Protein AF-X1ACS2-F1 (afdb_monomer_lite)

InterPro domains:
  IPR042099 ANL, N-terminal domain [G3DSA:3.40.50.12780] (1-147)
  IPR053158 Type 1 Capsular Polysaccharide Biosynthesis Protein CapK [PTHR36932] (1-182)

Foldseek 3Di:
DQEAEEALVVLLVVLVVCVVVVHDDAAHQEYEYEDDDNDPVSQVSSCVSRVYHYKYFYADPQQGTQFIADPQRQATFGDVVFKDWFFAAPVRHGDDAPDKHFIFIFGDPDPPDTRHRDGPQWIWGWHPDDGPVPPPGTGTRDTLGGPVQWDADPVGDTHRNCVVCVVQVPDPPHPDDDDDDDDDD

Radius of gyration: 18.08 Å; chains: 1; bounding box: 40×47×45 Å

pLDDT: mean 90.21, std 9.2, range [46.97, 97.62]

Organism: NCBI:txid412755

Secondary structure (DSSP, 8-state):
--EEEEEHHHHHHHHHHHHHTT------SEEEEESS---HHHHHHHHHHHTS-EEEEEEETTTEEEEEE-TT-SSEEE-TTTEEEEEE-TTSPBPPTTS-EEEEEEESS-SSS--SSEEEEEEEEE-SSPPTT-----EEEEEEEEGGGEEE-TT-PEEETHHHHHHHHT-TT-S----------

Structure (mmCIF, N/CA/C/O backbone):
data_AF-X1ACS2-F1
#
_entry.id   AF-X1ACS2-F1
#
loop_
_atom_site.group_PDB
_atom_site.id
_atom_site.type_symbol
_atom_site.label_atom_id
_atom_site.label_alt_id
_atom_site.label_comp_id
_atom_site.label_asym_id
_atom_site.label_entity_id
_atom_site.label_seq_id
_atom_site.pdbx_PDB_ins_code
_atom_site.Cartn_x
_atom_site.Cartn_y
_atom_site.Cartn_z
_atom_site.occupancy
_atom_site.B_iso_or_equiv
_atom_site.auth_seq_id
_atom_site.auth_comp_id
_atom_site.auth_asym_id
_atom_site.auth_atom_id
_atom_site.pdbx_PDB_model_num
ATOM 1 N N . PRO A 1 1 ? 5.190 11.585 -20.486 1.00 84.00 1 PRO A N 1
ATOM 2 C CA . PRO A 1 1 ? 4.135 12.041 -19.540 1.00 84.00 1 PRO A CA 1
ATOM 3 C C . PRO A 1 1 ? 4.773 12.345 -18.181 1.00 84.00 1 PRO A C 1
ATOM 5 O O . PRO A 1 1 ? 5.778 11.721 -17.866 1.00 84.00 1 PRO A O 1
ATOM 8 N N . GLY A 1 2 ? 4.223 13.275 -17.392 1.00 93.38 2 GLY A N 1
ATOM 9 C CA . GLY A 1 2 ? 4.768 13.584 -16.062 1.00 93.38 2 GLY A CA 1
ATOM 10 C C . GLY A 1 2 ? 4.483 12.498 -15.016 1.00 93.38 2 GLY A C 1
ATOM 11 O O . GLY A 1 2 ? 5.368 12.138 -14.257 1.00 93.38 2 GLY A O 1
ATOM 12 N N . LEU A 1 3 ? 3.278 11.928 -15.019 1.00 95.94 3 LEU A N 1
ATOM 13 C CA . LEU A 1 3 ? 2.830 10.894 -14.080 1.00 95.94 3 LEU A CA 1
ATOM 14 C C . LEU A 1 3 ? 2.238 9.718 -14.860 1.00 95.94 3 LEU A C 1
ATOM 16 O O . LEU A 1 3 ? 1.519 9.927 -15.840 1.00 95.94 3 LEU A O 1
ATOM 20 N N . ILE A 1 4 ? 2.502 8.497 -14.399 1.00 96.94 4 ILE A N 1
ATOM 21 C CA . ILE A 1 4 ? 1.768 7.294 -14.807 1.00 96.94 4 ILE A CA 1
ATOM 22 C C . ILE A 1 4 ? 1.014 6.751 -13.593 1.00 96.94 4 ILE A C 1
ATOM 24 O O . ILE A 1 4 ? 1.612 6.480 -12.554 1.00 96.94 4 ILE A O 1
ATOM 28 N N . LEU A 1 5 ? -0.296 6.565 -13.751 1.00 95.88 5 LEU A N 1
ATOM 29 C CA . LEU A 1 5 ? -1.147 5.841 -12.810 1.00 95.88 5 LEU A CA 1
ATOM 30 C C . LEU A 1 5 ? -1.502 4.497 -13.430 1.00 95.88 5 LEU A C 1
ATOM 32 O O . LEU A 1 5 ? -2.065 4.458 -14.524 1.00 95.88 5 LEU A O 1
ATOM 36 N N . ALA A 1 6 ? -1.167 3.404 -12.753 1.00 93.94 6 ALA A N 1
ATOM 37 C CA . ALA A 1 6 ? -1.363 2.072 -13.307 1.00 93.94 6 ALA A CA 1
ATOM 38 C C . ALA A 1 6 ? -1.691 1.037 -12.232 1.00 93.94 6 ALA A C 1
ATOM 40 O O . ALA A 1 6 ? -1.356 1.187 -11.058 1.00 93.94 6 ALA A O 1
ATOM 41 N N . TYR A 1 7 ? -2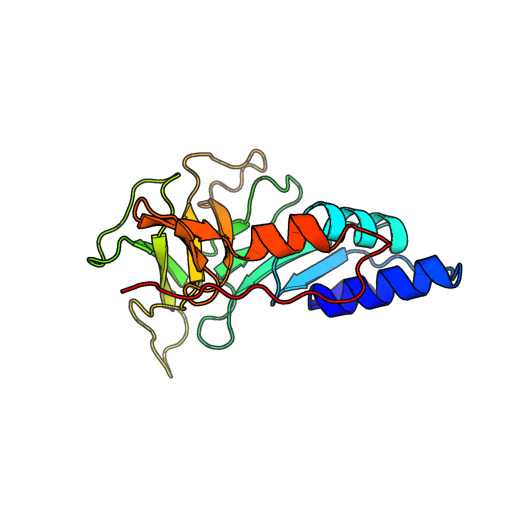.323 -0.056 -12.650 1.00 93.81 7 TYR A N 1
ATOM 42 C CA . TYR A 1 7 ? -2.359 -1.256 -11.827 1.00 93.81 7 TYR A CA 1
ATOM 43 C C . TYR A 1 7 ? -0.985 -1.913 -11.799 1.00 93.81 7 TYR A C 1
ATOM 45 O O . TYR A 1 7 ? -0.304 -1.944 -12.827 1.00 93.81 7 TYR A O 1
ATOM 53 N N . THR A 1 8 ? -0.608 -2.461 -10.642 1.00 91.62 8 THR A N 1
ATOM 54 C CA . THR A 1 8 ? 0.707 -3.083 -10.418 1.00 91.62 8 THR A CA 1
ATOM 55 C C . THR A 1 8 ? 1.053 -4.096 -11.509 1.00 91.62 8 THR A C 1
ATOM 57 O O . THR A 1 8 ? 2.087 -3.967 -12.156 1.00 91.62 8 THR A O 1
ATOM 60 N N . ASN A 1 9 ? 0.142 -5.027 -11.804 1.00 87.19 9 ASN A N 1
ATOM 61 C CA . ASN A 1 9 ? 0.376 -6.051 -12.825 1.00 87.19 9 ASN A CA 1
ATOM 62 C C . ASN A 1 9 ? 0.513 -5.448 -14.232 1.00 87.19 9 ASN A C 1
ATOM 64 O O . ASN A 1 9 ? 1.328 -5.898 -15.023 1.00 87.19 9 ASN A O 1
ATOM 68 N N . SER A 1 10 ? -0.268 -4.416 -14.566 1.00 92.75 10 SER A N 1
ATOM 69 C CA . SER A 1 10 ? -0.232 -3.818 -15.906 1.00 92.75 10 SER A CA 1
ATOM 70 C C . SER A 1 10 ? 1.088 -3.104 -16.185 1.00 92.75 10 SER A C 1
ATOM 72 O O . SER A 1 10 ? 1.643 -3.250 -17.273 1.00 92.75 10 SER A O 1
ATOM 74 N N . ILE A 1 11 ? 1.599 -2.338 -15.216 1.00 95.69 11 ILE A N 1
ATOM 75 C CA . ILE A 1 11 ? 2.889 -1.658 -15.375 1.00 95.69 11 ILE A CA 1
ATOM 76 C C . ILE A 1 11 ? 4.054 -2.648 -15.321 1.00 95.69 11 ILE A C 1
ATOM 78 O O . ILE A 1 11 ? 5.043 -2.460 -16.021 1.00 95.69 11 ILE A O 1
ATOM 82 N N . GLU A 1 12 ? 3.920 -3.729 -14.553 1.00 93.56 12 GLU A N 1
ATOM 83 C CA . GLU A 1 12 ? 4.896 -4.811 -14.526 1.00 93.56 12 GLU A CA 1
ATOM 84 C C . GLU A 1 12 ? 4.992 -5.533 -15.876 1.00 93.56 12 GLU A C 1
ATOM 86 O O . GLU A 1 12 ? 6.096 -5.730 -16.383 1.00 93.56 12 GLU A O 1
ATOM 91 N N . GLU A 1 13 ? 3.862 -5.902 -16.483 1.00 91.44 13 GLU A N 1
ATOM 92 C CA . GLU A 1 13 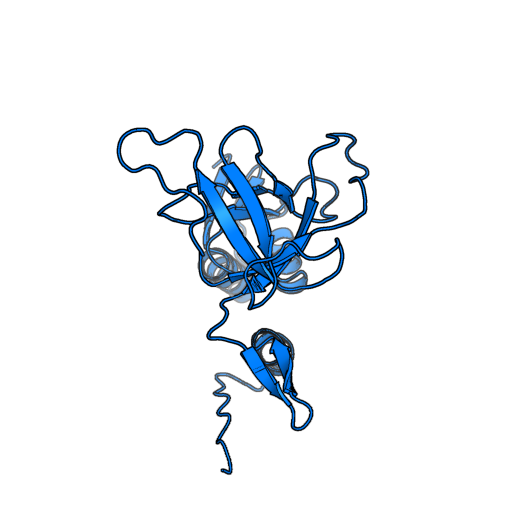? 3.842 -6.531 -17.809 1.00 91.44 13 GLU A CA 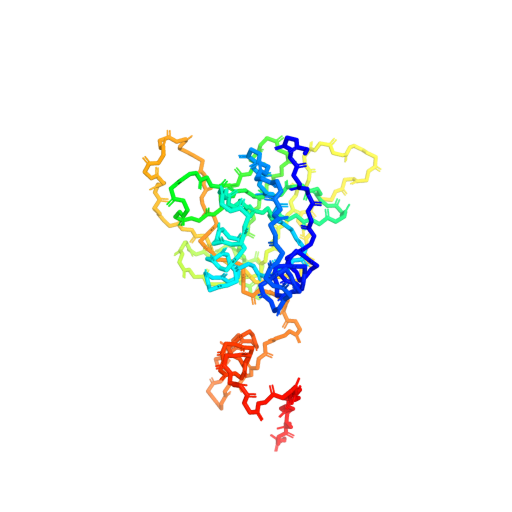1
ATOM 93 C C . GLU A 1 13 ? 4.434 -5.603 -18.875 1.00 91.44 13 GLU A C 1
ATOM 95 O O . GLU A 1 13 ? 5.233 -6.034 -19.709 1.00 91.44 13 GLU A O 1
ATOM 100 N N . LEU A 1 14 ? 4.126 -4.304 -18.806 1.00 94.62 14 LEU A N 1
ATOM 101 C CA . LEU A 1 14 ? 4.745 -3.315 -19.684 1.00 94.62 14 LEU A CA 1
ATOM 102 C C . LEU A 1 14 ? 6.263 -3.233 -19.465 1.00 94.62 14 LEU A C 1
ATOM 104 O O . LEU A 1 14 ? 7.017 -3.205 -20.437 1.00 94.62 14 LEU A O 1
ATOM 108 N N . ALA A 1 15 ? 6.719 -3.242 -18.211 1.00 95.25 15 ALA A N 1
ATOM 109 C CA . ALA A 1 15 ? 8.140 -3.221 -17.882 1.00 95.25 15 ALA A CA 1
ATOM 110 C C . ALA A 1 15 ? 8.866 -4.459 -18.440 1.00 95.25 15 ALA A C 1
ATOM 112 O O . ALA A 1 15 ? 9.917 -4.335 -19.069 1.00 95.25 15 ALA A O 1
ATOM 113 N N . ARG A 1 16 ? 8.268 -5.651 -18.291 1.00 90.69 16 ARG A N 1
ATOM 114 C CA . ARG A 1 16 ? 8.780 -6.910 -18.865 1.00 90.69 16 ARG A CA 1
ATOM 115 C C . ARG A 1 16 ? 8.884 -6.838 -20.383 1.00 90.69 16 ARG A C 1
ATOM 117 O O . ARG A 1 16 ? 9.898 -7.253 -20.937 1.00 90.69 16 ARG A O 1
ATOM 124 N N . PHE A 1 17 ? 7.860 -6.306 -21.044 1.00 92.69 17 PHE A N 1
ATOM 125 C CA . PHE A 1 17 ? 7.849 -6.147 -22.494 1.00 92.69 17 PHE A CA 1
ATOM 126 C C . PHE A 1 17 ? 8.972 -5.212 -22.968 1.00 92.69 17 PHE A C 1
ATOM 128 O O . PHE A 1 17 ? 9.745 -5.576 -23.851 1.00 92.69 17 PHE A O 1
ATOM 135 N N . ILE A 1 18 ? 9.112 -4.037 -22.349 1.00 96.12 18 ILE A N 1
ATOM 136 C CA . ILE A 1 18 ? 10.172 -3.069 -22.677 1.00 96.12 18 ILE A CA 1
ATOM 137 C C . ILE A 1 18 ? 11.555 -3.710 -22.532 1.00 96.12 18 ILE A C 1
ATOM 139 O O . ILE A 1 18 ? 12.376 -3.602 -23.444 1.00 96.12 18 ILE A O 1
ATOM 143 N N . GLN A 1 19 ? 11.785 -4.423 -21.426 1.00 92.75 19 GLN A N 1
ATOM 144 C CA . GLN A 1 19 ? 13.049 -5.099 -21.149 1.00 92.75 19 GLN A CA 1
ATOM 145 C C . GLN A 1 19 ? 13.344 -6.206 -22.172 1.00 92.75 19 GLN A C 1
ATOM 147 O O . GLN A 1 19 ? 14.431 -6.238 -22.743 1.00 92.75 19 GLN A O 1
ATOM 152 N N . ALA A 1 20 ? 12.374 -7.079 -22.464 1.00 93.00 20 ALA A N 1
ATOM 153 C CA . ALA A 1 20 ? 12.541 -8.186 -23.411 1.00 93.00 20 ALA A CA 1
ATOM 154 C C . ALA A 1 20 ? 12.837 -7.708 -24.843 1.00 93.00 20 ALA A C 1
ATOM 156 O O . ALA A 1 20 ? 13.585 -8.350 -25.582 1.00 93.00 20 ALA A O 1
ATOM 157 N N . HIS A 1 21 ? 12.270 -6.566 -25.233 1.00 96.31 21 HIS A N 1
ATOM 158 C CA . HIS A 1 21 ? 12.437 -5.983 -26.562 1.00 96.31 21 HIS A CA 1
ATOM 159 C C . HIS A 1 21 ? 13.531 -4.909 -26.636 1.00 96.31 21 HIS A C 1
ATOM 161 O O . HIS A 1 21 ? 13.723 -4.332 -27.705 1.00 96.31 21 HIS A O 1
ATOM 167 N N . HIS A 1 22 ? 14.270 -4.668 -25.545 1.00 95.06 22 HIS A N 1
ATOM 168 C CA . HIS A 1 22 ? 15.350 -3.676 -25.468 1.00 95.06 22 HIS A CA 1
ATOM 169 C C . HIS A 1 22 ? 14.904 -2.278 -25.932 1.00 95.06 22 HIS A C 1
ATOM 171 O O . HIS A 1 22 ? 15.624 -1.573 -26.643 1.00 95.06 22 HIS A O 1
ATOM 177 N N . LEU A 1 23 ? 13.678 -1.889 -25.574 1.00 96.50 23 LEU A N 1
ATOM 178 C CA . LEU A 1 23 ? 13.099 -0.620 -26.002 1.00 96.50 23 LEU A CA 1
ATOM 179 C C . LEU A 1 23 ? 13.592 0.514 -25.105 1.00 96.50 23 LEU A C 1
ATOM 181 O O . LEU A 1 23 ? 13.578 0.407 -23.882 1.00 96.50 23 LEU A O 1
ATOM 185 N N . SER A 1 24 ? 13.968 1.636 -25.714 1.00 93.38 24 SER A N 1
ATOM 186 C CA . SER A 1 24 ? 14.176 2.878 -24.972 1.00 93.38 24 SER A CA 1
ATOM 187 C C . SER A 1 24 ? 12.832 3.571 -24.767 1.00 93.38 24 SER A C 1
ATOM 189 O O . SER A 1 24 ? 12.078 3.771 -25.723 1.00 93.38 24 SER A O 1
ATOM 191 N N . VAL A 1 25 ? 12.526 3.934 -23.522 1.00 93.69 25 VAL A N 1
ATOM 192 C CA . VAL A 1 25 ? 11.292 4.635 -23.159 1.00 93.69 25 VAL A CA 1
ATOM 193 C C . VAL A 1 25 ? 11.592 5.932 -22.425 1.00 93.69 25 VAL A C 1
ATOM 195 O O . VAL A 1 25 ? 12.612 6.077 -21.758 1.00 93.69 25 VAL A O 1
ATOM 198 N N . TYR A 1 26 ? 10.683 6.895 -22.553 1.00 93.56 26 TYR A N 1
ATOM 199 C CA . TYR A 1 26 ? 10.755 8.140 -21.799 1.00 93.56 26 TYR A CA 1
ATOM 200 C C . TYR A 1 26 ? 10.517 7.884 -20.305 1.00 93.56 26 TYR A C 1
ATOM 202 O O . TYR A 1 26 ? 9.501 7.286 -19.944 1.00 93.56 26 TYR A O 1
ATOM 210 N N . SER A 1 27 ? 11.392 8.415 -19.452 1.00 96.69 27 SER A N 1
ATOM 211 C CA . SER A 1 27 ? 11.253 8.357 -17.995 1.00 96.69 27 SER A CA 1
ATOM 212 C C . SER A 1 27 ? 10.213 9.364 -17.492 1.00 96.69 27 SER A C 1
ATOM 214 O O . SER A 1 27 ? 10.434 10.574 -17.598 1.00 96.69 27 SER A O 1
ATOM 216 N N . PRO A 1 28 ? 9.065 8.915 -16.951 1.00 96.25 28 PRO A N 1
ATOM 217 C CA . PRO A 1 28 ? 8.118 9.818 -16.308 1.00 96.25 28 PRO A CA 1
ATOM 218 C C . PRO A 1 28 ? 8.707 10.374 -15.002 1.00 96.25 28 PRO A C 1
ATOM 220 O O . PRO A 1 28 ? 9.614 9.785 -14.416 1.00 96.25 28 PRO A O 1
ATOM 223 N N . LEU A 1 29 ? 8.164 11.491 -14.504 1.00 96.38 29 LEU A N 1
ATOM 224 C CA . LEU A 1 29 ? 8.615 12.064 -13.227 1.00 96.38 29 LEU A CA 1
ATOM 225 C C . LEU A 1 29 ? 8.298 11.137 -12.054 1.00 96.38 29 LEU A C 1
ATOM 227 O O . LEU A 1 29 ? 9.036 11.118 -11.077 1.00 96.38 29 LEU A O 1
ATOM 231 N N . VAL A 1 30 ? 7.188 10.403 -12.143 1.00 96.50 30 VAL A N 1
ATOM 232 C CA . VAL A 1 30 ? 6.754 9.474 -11.104 1.00 96.50 30 VAL A CA 1
ATOM 233 C C . VAL A 1 30 ? 5.792 8.426 -11.665 1.00 96.50 30 VAL A C 1
ATOM 235 O O . VAL A 1 30 ? 4.991 8.703 -12.567 1.00 96.50 30 VAL A O 1
ATOM 238 N N . ILE A 1 31 ? 5.841 7.221 -11.103 1.00 97.44 31 ILE A N 1
ATOM 239 C CA . ILE A 1 31 ? 4.836 6.175 -11.305 1.00 97.44 31 ILE A CA 1
ATOM 240 C C . ILE A 1 31 ? 4.128 5.932 -9.975 1.00 97.44 31 ILE A C 1
ATOM 242 O O . ILE A 1 31 ? 4.766 5.816 -8.932 1.00 97.44 31 ILE A O 1
ATOM 246 N N . MET A 1 32 ? 2.804 5.820 -10.004 1.00 96.88 32 MET A N 1
ATOM 247 C CA . MET A 1 32 ? 2.019 5.419 -8.842 1.00 96.88 32 MET A CA 1
ATOM 248 C C . MET A 1 32 ? 1.155 4.208 -9.188 1.00 96.88 32 MET A C 1
ATOM 250 O O . MET A 1 32 ? 0.421 4.193 -10.180 1.00 96.88 32 MET A O 1
ATOM 254 N N . THR A 1 33 ? 1.284 3.179 -8.357 1.00 96.19 33 THR A N 1
ATOM 255 C CA . THR A 1 33 ? 0.640 1.876 -8.532 1.00 96.19 33 THR A CA 1
ATOM 256 C C . THR A 1 33 ? -0.499 1.677 -7.542 1.00 96.19 33 THR A C 1
ATOM 258 O O . THR A 1 33 ? -0.495 2.252 -6.454 1.00 96.19 33 THR A O 1
ATOM 261 N N . ALA A 1 34 ? -1.492 0.879 -7.931 1.00 92.56 34 ALA A N 1
ATOM 262 C CA . ALA A 1 34 ? -2.616 0.494 -7.082 1.00 92.56 34 ALA A CA 1
ATOM 263 C C . ALA A 1 34 ? -3.194 -0.870 -7.505 1.00 92.56 34 ALA A C 1
ATOM 265 O O . ALA A 1 34 ? -2.771 -1.466 -8.497 1.00 92.56 34 ALA A O 1
ATOM 266 N N . ALA A 1 35 ? -4.221 -1.325 -6.780 1.00 85.31 35 ALA A N 1
ATOM 267 C CA . ALA A 1 35 ? -5.055 -2.493 -7.106 1.00 85.31 35 ALA A CA 1
ATOM 268 C C . ALA A 1 35 ? -4.328 -3.852 -7.188 1.00 85.31 35 ALA A C 1
ATOM 270 O O . ALA A 1 35 ? -4.896 -4.830 -7.668 1.00 85.31 35 ALA A O 1
ATOM 271 N N . GLY A 1 36 ? -3.099 -3.933 -6.685 1.00 82.75 36 GLY A N 1
ATOM 272 C CA . GLY A 1 36 ? -2.337 -5.166 -6.545 1.00 82.75 36 GLY A CA 1
ATOM 273 C C . GLY A 1 36 ? -1.267 -5.003 -5.474 1.00 82.75 36 GLY A C 1
ATOM 274 O O . GLY A 1 36 ? -0.912 -3.882 -5.109 1.00 82.75 36 GLY A O 1
ATOM 275 N N . VAL A 1 37 ? -0.752 -6.119 -4.961 1.00 83.75 37 VAL A N 1
ATOM 276 C CA . VAL A 1 37 ? 0.373 -6.079 -4.022 1.00 83.75 37 VAL A CA 1
ATOM 277 C C . VAL A 1 37 ? 1.628 -5.688 -4.800 1.00 83.75 37 VAL A C 1
ATOM 279 O O . VAL A 1 37 ? 2.057 -6.418 -5.690 1.00 83.75 37 VAL A O 1
ATOM 282 N N . LEU A 1 38 ? 2.208 -4.528 -4.484 1.00 89.31 38 LEU A N 1
ATOM 283 C CA . LEU A 1 38 ? 3.497 -4.114 -5.031 1.00 89.31 38 LEU A CA 1
ATOM 284 C C . LEU A 1 38 ? 4.619 -4.773 -4.227 1.00 89.31 38 LEU A C 1
ATOM 286 O O . LEU A 1 38 ? 5.019 -4.277 -3.174 1.00 89.31 38 LEU A O 1
ATOM 290 N N . TYR A 1 39 ? 5.109 -5.908 -4.717 1.00 86.94 39 TYR A N 1
ATOM 291 C CA . TYR A 1 39 ? 6.263 -6.573 -4.120 1.00 86.94 39 TYR A CA 1
ATOM 292 C C . TYR A 1 39 ? 7.564 -5.800 -4.411 1.00 86.94 39 TYR A C 1
ATOM 294 O O . TYR A 1 39 ? 7.670 -5.188 -5.480 1.00 86.94 39 TYR A O 1
ATOM 302 N N . PRO A 1 40 ? 8.569 -5.839 -3.512 1.00 90.00 40 PRO A N 1
ATOM 303 C CA . PRO A 1 40 ? 9.831 -5.116 -3.695 1.00 90.00 40 PRO A CA 1
ATOM 304 C C . PRO A 1 40 ? 10.543 -5.428 -5.014 1.00 90.00 40 PRO A C 1
ATOM 306 O O . PRO A 1 40 ? 11.086 -4.531 -5.650 1.00 90.00 40 PRO A O 1
ATOM 309 N N . GLU A 1 41 ? 10.505 -6.679 -5.470 1.00 89.88 41 GLU A N 1
ATOM 310 C CA . GLU A 1 41 ? 11.152 -7.097 -6.715 1.00 89.88 41 GLU A CA 1
ATOM 311 C C . GLU A 1 41 ? 10.409 -6.565 -7.950 1.00 89.88 41 GLU A C 1
ATOM 313 O O . GLU A 1 41 ? 11.029 -6.199 -8.949 1.00 89.88 41 GLU A O 1
ATOM 318 N N . VAL A 1 42 ? 9.075 -6.492 -7.872 1.00 90.81 42 VAL A N 1
ATOM 319 C CA . VAL A 1 42 ? 8.234 -5.899 -8.922 1.00 90.81 42 VAL A CA 1
ATOM 320 C C . VAL A 1 42 ? 8.497 -4.400 -9.003 1.00 90.81 42 VAL A C 1
ATOM 322 O O . VAL A 1 42 ? 8.726 -3.878 -10.093 1.00 90.81 42 VAL A O 1
ATOM 325 N N . LYS A 1 43 ? 8.536 -3.722 -7.849 1.00 95.06 43 LYS A N 1
ATOM 326 C CA . LYS A 1 43 ? 8.894 -2.307 -7.747 1.00 95.06 43 LYS A CA 1
ATOM 327 C C . LYS A 1 43 ? 10.259 -2.042 -8.377 1.00 95.06 43 LYS A C 1
ATOM 329 O O . LYS A 1 43 ? 10.331 -1.248 -9.308 1.00 95.06 43 LYS A O 1
ATOM 334 N N . ALA A 1 44 ? 11.296 -2.754 -7.934 1.00 95.12 44 ALA A N 1
ATOM 335 C CA . ALA A 1 44 ? 12.659 -2.583 -8.428 1.00 95.12 44 ALA A CA 1
ATOM 336 C C . ALA A 1 44 ? 12.747 -2.747 -9.952 1.00 95.12 44 ALA A C 1
ATOM 338 O O . ALA A 1 44 ? 13.390 -1.939 -10.614 1.00 95.12 44 ALA A O 1
ATOM 339 N N . LYS A 1 45 ? 12.038 -3.729 -10.529 1.00 94.44 45 LYS A N 1
ATOM 340 C CA . LYS A 1 45 ? 12.002 -3.903 -11.986 1.00 94.44 45 LYS A CA 1
ATOM 341 C C . LYS A 1 45 ? 11.345 -2.728 -12.712 1.00 94.44 45 LYS A C 1
ATOM 343 O O . LYS A 1 45 ? 11.831 -2.301 -13.755 1.00 94.44 45 LYS A O 1
ATOM 348 N N . ILE A 1 46 ? 10.236 -2.205 -12.191 1.00 96.75 46 ILE A N 1
ATOM 349 C CA . ILE A 1 46 ? 9.577 -1.038 -12.792 1.00 96.75 46 ILE A CA 1
ATOM 350 C C . ILE A 1 46 ? 10.504 0.186 -12.701 1.00 96.75 46 ILE A C 1
ATOM 352 O O . ILE A 1 46 ? 10.658 0.907 -13.685 1.00 96.75 46 ILE A O 1
ATOM 356 N N . GLU A 1 47 ? 11.152 0.402 -11.555 1.00 96.62 47 GLU A N 1
ATOM 357 C CA . GLU A 1 47 ? 12.098 1.508 -11.354 1.00 96.62 47 GLU A CA 1
ATOM 358 C C . GLU A 1 47 ? 13.323 1.393 -12.275 1.00 96.62 47 GLU A C 1
ATOM 360 O O . GLU A 1 47 ? 13.746 2.394 -12.850 1.00 96.62 47 GLU A O 1
ATOM 365 N N . GLU A 1 48 ? 13.845 0.181 -12.482 1.00 95.94 48 GLU A N 1
ATOM 366 C CA . GLU A 1 48 ? 14.944 -0.101 -13.412 1.00 95.94 48 GLU A CA 1
ATOM 367 C C . GLU A 1 48 ? 14.566 0.237 -14.857 1.00 95.94 48 GLU A C 1
ATOM 369 O O . GLU A 1 48 ? 15.330 0.904 -15.549 1.00 95.94 48 GLU A O 1
ATOM 374 N N . VAL A 1 49 ? 13.383 -0.188 -15.308 1.00 96.62 49 VAL A N 1
ATOM 375 C CA . VAL A 1 49 ? 12.947 -0.036 -16.705 1.00 96.62 49 VAL A CA 1
ATOM 376 C C . VAL A 1 49 ? 12.556 1.402 -17.043 1.00 96.62 49 VAL A C 1
ATOM 378 O O . VAL A 1 49 ? 12.838 1.882 -18.139 1.00 96.62 49 VAL A O 1
ATOM 381 N N . PHE A 1 50 ? 11.882 2.096 -16.126 1.00 96.81 50 PHE A N 1
ATOM 382 C CA . PHE A 1 50 ? 11.397 3.457 -16.368 1.00 96.81 50 PHE A CA 1
ATOM 383 C C . PHE A 1 50 ? 12.342 4.544 -15.844 1.00 96.81 50 PHE A C 1
ATOM 385 O O . PHE A 1 50 ? 12.123 5.721 -16.139 1.00 96.81 50 PHE A O 1
ATOM 392 N N . HIS A 1 51 ? 13.380 4.176 -15.090 1.00 96.00 51 HIS A N 1
ATOM 393 C CA . HIS A 1 51 ? 14.327 5.089 -14.441 1.00 96.00 51 HIS A CA 1
ATOM 394 C C . HIS A 1 51 ? 13.628 6.181 -13.618 1.00 96.00 51 HIS A C 1
ATOM 396 O O . HIS A 1 51 ? 13.930 7.368 -13.733 1.00 96.00 51 HIS A O 1
ATOM 402 N N . THR A 1 52 ? 12.645 5.783 -12.813 1.00 96.00 52 THR A N 1
ATOM 403 C CA . THR A 1 52 ? 11.869 6.698 -11.971 1.00 96.00 52 THR A CA 1
ATOM 404 C C . THR A 1 52 ? 11.449 6.022 -10.677 1.00 96.00 52 THR A C 1
ATOM 406 O O . THR A 1 52 ? 11.461 4.798 -10.594 1.00 96.00 52 THR A O 1
ATOM 409 N N . THR A 1 53 ? 11.035 6.807 -9.686 1.00 95.25 53 THR A N 1
ATOM 410 C CA . THR A 1 53 ? 10.504 6.287 -8.423 1.00 95.25 53 THR A CA 1
ATOM 411 C C . THR A 1 53 ? 9.078 5.775 -8.593 1.00 95.25 53 THR A C 1
ATOM 413 O O . THR A 1 53 ? 8.228 6.424 -9.218 1.00 95.25 53 THR A O 1
ATOM 416 N N . VAL A 1 54 ? 8.800 4.629 -7.975 1.00 97.12 54 VAL A N 1
ATOM 417 C CA . VAL A 1 54 ? 7.470 4.021 -7.943 1.00 97.12 54 VAL A CA 1
ATOM 418 C C . VAL A 1 54 ? 6.875 4.140 -6.541 1.00 97.12 54 VAL A C 1
ATOM 420 O O . VAL A 1 54 ? 7.427 3.641 -5.561 1.00 97.12 54 VAL A O 1
ATOM 423 N N . PHE A 1 55 ? 5.702 4.761 -6.450 1.00 96.69 55 PHE A N 1
ATOM 424 C CA . PHE A 1 55 ? 4.910 4.825 -5.224 1.00 96.69 55 PHE A CA 1
ATOM 425 C C . PHE A 1 55 ? 3.770 3.808 -5.248 1.00 96.69 55 PHE A C 1
ATOM 427 O O . PHE A 1 55 ? 3.262 3.421 -6.307 1.00 96.69 55 PHE A O 1
ATOM 434 N N . ASN A 1 56 ? 3.349 3.392 -4.060 1.00 95.31 56 ASN A N 1
ATOM 435 C CA . ASN A 1 56 ? 2.250 2.462 -3.858 1.00 95.31 56 ASN A CA 1
ATOM 436 C C . ASN A 1 56 ? 1.081 3.165 -3.166 1.00 95.31 56 ASN A C 1
ATOM 438 O O . ASN A 1 56 ? 1.276 3.948 -2.236 1.00 95.31 56 ASN A O 1
ATOM 442 N N . ARG A 1 57 ? -0.135 2.854 -3.603 1.00 94.62 57 ARG A N 1
ATOM 443 C CA . ARG A 1 57 ? -1.387 3.425 -3.114 1.00 94.62 57 ARG A CA 1
ATOM 444 C C . ARG A 1 57 ? -2.350 2.292 -2.778 1.00 94.62 57 ARG A C 1
ATOM 446 O O . ARG A 1 57 ? -2.693 1.473 -3.632 1.00 94.62 57 ARG A O 1
ATOM 453 N N . TYR A 1 58 ? -2.824 2.275 -1.540 1.00 95.19 58 TYR A N 1
ATOM 454 C CA . TYR A 1 58 ? -3.840 1.345 -1.069 1.00 95.19 58 TYR A CA 1
ATOM 455 C C . TYR A 1 58 ? -5.185 2.058 -0.946 1.00 95.19 58 TYR A C 1
ATOM 457 O O . TYR A 1 58 ? -5.318 3.074 -0.264 1.00 95.19 58 TYR A O 1
ATOM 465 N N . GLY A 1 59 ? -6.188 1.508 -1.621 1.00 94.06 59 GLY A N 1
ATOM 466 C CA . GLY A 1 59 ? -7.512 2.095 -1.744 1.00 94.06 59 GLY A CA 1
ATOM 467 C C . GLY A 1 59 ? -8.505 1.093 -2.322 1.00 94.06 59 GLY A C 1
ATOM 468 O O . GLY A 1 59 ? -8.113 0.040 -2.830 1.00 94.06 59 GLY A O 1
ATOM 469 N N . SER A 1 60 ? -9.786 1.445 -2.305 1.00 93.38 60 SER A N 1
ATOM 470 C CA . SER A 1 60 ? -10.823 0.696 -3.017 1.00 93.38 60 SER A CA 1
ATOM 471 C C . SER A 1 60 ? -11.818 1.618 -3.710 1.00 93.38 60 SER A C 1
ATOM 473 O O . SER A 1 60 ? -11.746 2.845 -3.608 1.00 93.38 60 SER A O 1
ATOM 475 N N . ARG A 1 61 ? -12.745 1.025 -4.465 1.00 91.00 61 ARG A N 1
ATOM 476 C CA . ARG A 1 61 ? -13.801 1.779 -5.153 1.00 91.00 61 ARG A CA 1
ATOM 477 C C . ARG A 1 61 ? -14.800 2.374 -4.165 1.00 91.00 61 ARG A C 1
ATOM 479 O O . ARG A 1 61 ? -15.345 3.436 -4.433 1.00 91.00 61 ARG A O 1
ATOM 486 N N . GLU A 1 62 ? -15.021 1.695 -3.047 1.00 92.19 62 GLU A N 1
ATOM 487 C CA . GLU A 1 62 ? -16.002 2.048 -2.026 1.00 92.19 62 GLU A CA 1
ATOM 488 C C . GLU A 1 62 ? -15.495 3.160 -1.103 1.00 92.19 62 GLU A C 1
ATOM 490 O O . GLU A 1 62 ? -16.273 4.035 -0.729 1.00 92.19 62 GLU A O 1
ATOM 495 N N . VAL A 1 63 ? -14.201 3.140 -0.747 1.00 93.06 63 VAL A N 1
ATOM 496 C CA . VAL A 1 63 ? -13.633 4.031 0.285 1.00 93.06 63 VAL A CA 1
ATOM 497 C C . VAL A 1 63 ? -12.503 4.944 -0.191 1.00 93.06 63 VAL A C 1
ATOM 499 O O . VAL A 1 63 ? -11.884 5.628 0.620 1.00 93.06 63 VAL A O 1
ATOM 502 N N . SER A 1 64 ? -12.275 5.025 -1.505 1.00 91.31 64 SER A N 1
ATOM 503 C CA . SER A 1 64 ? -11.203 5.833 -2.098 1.00 91.31 64 SER A CA 1
ATOM 504 C C . SER A 1 64 ? -9.826 5.441 -1.536 1.00 91.31 64 SER A C 1
ATOM 506 O O . SER A 1 64 ? -9.585 4.274 -1.220 1.00 91.31 64 SER A O 1
ATOM 508 N N . ASP A 1 65 ? -8.900 6.393 -1.479 1.00 93.69 65 ASP A N 1
ATOM 509 C CA . ASP A 1 65 ? -7.584 6.209 -0.889 1.00 93.69 65 ASP A CA 1
ATOM 510 C C . ASP A 1 65 ? -7.586 6.089 0.613 1.00 93.69 65 ASP A C 1
ATOM 512 O O . ASP A 1 65 ? -8.059 6.980 1.312 1.00 93.69 65 ASP A O 1
ATOM 516 N N . MET A 1 66 ? -6.937 5.028 1.081 1.00 95.44 66 MET A N 1
ATOM 517 C CA . MET A 1 66 ? -6.706 4.763 2.491 1.00 95.44 66 MET A CA 1
ATOM 518 C C . MET A 1 66 ? -5.274 5.069 2.899 1.00 95.44 66 MET A C 1
ATOM 520 O O . MET A 1 66 ? -5.067 5.647 3.964 1.00 95.44 66 MET A O 1
ATOM 524 N N . ALA A 1 67 ? -4.294 4.695 2.068 1.00 96.19 67 ALA A N 1
ATOM 525 C CA . ALA A 1 67 ? -2.887 4.869 2.398 1.00 96.19 67 ALA A CA 1
ATOM 526 C C . ALA A 1 67 ? -1.981 5.028 1.166 1.00 96.19 67 ALA A C 1
ATOM 528 O O . ALA A 1 67 ? -2.283 4.500 0.096 1.00 96.19 67 ALA A O 1
ATOM 529 N N . CYS A 1 68 ? -0.845 5.711 1.319 1.00 95.81 68 CYS A N 1
ATOM 530 C CA . CYS A 1 68 ? 0.134 5.927 0.248 1.00 95.81 68 CYS A CA 1
ATOM 531 C C . CYS A 1 68 ? 1.574 5.820 0.764 1.00 95.81 68 CYS A C 1
ATOM 533 O O . CYS A 1 68 ? 1.880 6.310 1.851 1.00 95.81 68 CYS A O 1
ATOM 535 N N . SER A 1 69 ? 2.471 5.211 -0.014 1.00 96.19 69 SER A N 1
ATOM 536 C CA . SER A 1 69 ? 3.898 5.195 0.310 1.00 96.19 69 SER A CA 1
ATOM 537 C C . SER A 1 69 ? 4.512 6.585 0.165 1.00 96.19 69 SER A C 1
ATOM 539 O O . SER A 1 69 ? 3.965 7.477 -0.491 1.00 96.19 69 SER A O 1
ATOM 541 N N . CYS A 1 70 ? 5.669 6.766 0.792 1.00 95.88 70 CYS A N 1
ATOM 542 C CA . CYS A 1 70 ? 6.479 7.966 0.671 1.00 95.88 70 CYS A CA 1
ATOM 543 C C . CYS A 1 70 ? 7.882 7.647 0.156 1.00 95.88 70 CYS A C 1
ATOM 545 O O . CYS A 1 70 ? 8.219 6.498 -0.111 1.00 95.88 70 CYS A O 1
ATOM 547 N N . GLU A 1 71 ? 8.717 8.676 0.041 1.00 94.00 71 GLU A N 1
ATOM 548 C CA . GLU A 1 71 ? 10.089 8.590 -0.456 1.00 94.00 71 GLU A CA 1
ATOM 549 C C . GLU A 1 71 ? 11.017 7.720 0.407 1.00 94.00 71 GLU A C 1
ATOM 551 O O . GLU A 1 71 ? 12.088 7.334 -0.047 1.00 94.00 71 GLU A O 1
ATOM 556 N N . LYS A 1 72 ? 10.617 7.418 1.649 1.00 95.50 72 LYS A N 1
ATOM 557 C CA . LYS A 1 72 ? 11.345 6.511 2.547 1.00 95.50 72 LYS A CA 1
ATOM 558 C C . LYS A 1 72 ? 10.964 5.047 2.362 1.00 95.50 72 LYS A C 1
ATOM 560 O O . LYS A 1 72 ? 11.734 4.184 2.754 1.00 95.50 72 LYS A O 1
ATOM 565 N N . ASP A 1 73 ? 9.795 4.785 1.776 1.00 92.31 73 ASP A N 1
ATOM 566 C CA . ASP A 1 73 ? 9.284 3.438 1.497 1.00 92.31 73 ASP A CA 1
ATOM 567 C C . ASP A 1 73 ? 9.232 2.495 2.718 1.00 92.31 73 ASP A C 1
ATOM 569 O O . ASP A 1 73 ? 9.333 1.280 2.596 1.00 92.31 73 ASP A O 1
ATOM 573 N N . GLU A 1 74 ? 9.053 3.051 3.920 1.00 94.44 74 GLU A N 1
ATOM 574 C CA . GLU A 1 74 ? 8.998 2.289 5.182 1.00 94.44 74 GLU A CA 1
ATOM 575 C C . GLU A 1 74 ? 7.603 1.693 5.467 1.00 94.44 74 GLU A C 1
ATOM 577 O O . GLU A 1 74 ? 7.416 0.965 6.440 1.00 94.44 74 GLU A O 1
ATOM 582 N N . GLY A 1 75 ? 6.616 2.007 4.623 1.00 94.44 75 GLY A N 1
ATOM 583 C CA . GLY A 1 75 ? 5.220 1.582 4.720 1.00 94.44 75 GLY A CA 1
ATOM 584 C C . GLY A 1 75 ? 4.293 2.527 3.949 1.00 94.44 75 GLY A C 1
ATOM 585 O O . GLY A 1 75 ? 4.751 3.367 3.168 1.00 94.44 75 GLY A O 1
ATOM 586 N N . LEU A 1 76 ? 2.982 2.412 4.172 1.00 96.31 76 LEU A N 1
ATOM 587 C CA . LEU A 1 76 ? 1.969 3.293 3.584 1.00 96.31 76 LEU A CA 1
ATOM 588 C C . LEU A 1 76 ? 1.393 4.222 4.654 1.00 96.31 76 LEU A C 1
ATOM 590 O O . LEU A 1 76 ? 0.780 3.763 5.614 1.00 96.31 76 LEU A O 1
ATOM 594 N N . HIS A 1 77 ? 1.550 5.530 4.493 1.00 97.62 77 HIS A N 1
ATOM 595 C CA . HIS A 1 77 ? 0.925 6.503 5.381 1.00 97.62 77 HIS A CA 1
ATOM 596 C C . HIS A 1 77 ? -0.582 6.486 5.206 1.00 97.62 77 HIS A C 1
ATOM 598 O O . HIS A 1 77 ? -1.062 6.659 4.086 1.00 97.62 77 HIS A O 1
ATOM 604 N N . LEU A 1 78 ? -1.313 6.329 6.307 1.00 97.31 78 LEU A N 1
ATOM 605 C CA . LEU A 1 78 ? -2.762 6.475 6.310 1.00 97.31 78 LEU A CA 1
ATOM 606 C C . LEU A 1 78 ? -3.168 7.911 5.965 1.00 97.31 78 LEU A C 1
ATOM 608 O O . LEU A 1 78 ? -2.435 8.864 6.237 1.00 97.31 78 LEU A O 1
ATOM 612 N N . ILE A 1 79 ? -4.372 8.068 5.416 1.00 96.19 79 ILE A N 1
ATOM 613 C CA . ILE A 1 79 ? -4.961 9.366 5.067 1.00 96.19 79 ILE A CA 1
ATOM 614 C C . ILE A 1 79 ? -6.138 9.668 6.016 1.00 96.19 79 ILE A C 1
ATOM 616 O O . ILE A 1 79 ? -7.302 9.572 5.612 1.00 96.19 79 ILE A O 1
ATOM 620 N N . PRO A 1 80 ? -5.866 10.067 7.278 1.00 94.44 80 PRO A N 1
ATOM 621 C CA . PRO A 1 80 ? -6.899 10.256 8.303 1.00 94.44 80 PRO A CA 1
ATOM 622 C C . PRO A 1 80 ? -7.901 11.370 7.971 1.00 94.44 80 PRO A C 1
ATOM 624 O O . PRO A 1 80 ? -8.990 11.417 8.531 1.00 94.44 80 PRO A O 1
ATOM 627 N N . ALA A 1 81 ? -7.551 12.264 7.040 1.00 92.69 81 ALA A N 1
ATOM 628 C CA . ALA A 1 81 ? -8.446 13.309 6.549 1.00 92.69 81 ALA A CA 1
ATOM 629 C C . ALA A 1 81 ? -9.622 12.765 5.714 1.00 92.69 81 ALA A C 1
ATOM 631 O O . ALA A 1 81 ? -10.621 13.460 5.547 1.00 92.69 81 ALA A O 1
ATOM 632 N N . VAL A 1 82 ? -9.503 11.553 5.161 1.00 93.00 82 VAL A N 1
ATOM 633 C CA . VAL A 1 82 ? -10.511 10.957 4.268 1.00 93.00 82 VAL A CA 1
ATOM 634 C C . VAL A 1 82 ? -11.199 9.766 4.925 1.00 93.00 82 VAL A C 1
ATOM 636 O O . VAL A 1 82 ? -12.402 9.574 4.754 1.00 93.00 82 VAL A O 1
ATOM 639 N N . ASN A 1 83 ? -10.458 8.968 5.686 1.00 94.94 83 ASN A N 1
ATOM 640 C CA . ASN A 1 83 ? -10.955 7.735 6.279 1.00 94.94 83 ASN A CA 1
ATOM 641 C C . ASN A 1 83 ? -10.339 7.485 7.658 1.00 94.94 83 ASN A C 1
ATOM 643 O O . ASN A 1 83 ? -9.220 7.898 7.945 1.00 94.94 83 ASN A O 1
ATOM 647 N N . TYR A 1 84 ? -11.075 6.759 8.491 1.00 96.44 84 TYR A N 1
ATOM 648 C CA . TYR A 1 84 ? -10.575 6.162 9.721 1.00 96.44 84 TYR A CA 1
ATOM 649 C C . TYR A 1 84 ? -10.406 4.659 9.494 1.00 96.44 84 TYR A C 1
ATOM 651 O O . TYR A 1 84 ? -11.385 3.977 9.184 1.00 96.44 84 TYR A O 1
ATOM 659 N N . LEU A 1 85 ? -9.171 4.164 9.606 1.00 96.94 85 LEU A N 1
ATOM 660 C CA . LEU A 1 85 ? -8.812 2.766 9.371 1.00 96.94 85 LEU A CA 1
ATOM 661 C C . LEU A 1 85 ? -8.440 2.088 10.688 1.00 96.94 85 LEU A C 1
ATOM 663 O O . LEU A 1 85 ? -7.652 2.611 11.473 1.00 96.94 85 LEU A O 1
ATOM 667 N N . GLU A 1 86 ? -8.974 0.891 10.887 1.00 97.31 86 GLU A N 1
ATOM 668 C CA . GLU A 1 86 ? -8.717 0.042 12.044 1.00 97.31 86 GLU A CA 1
ATOM 669 C C . GLU A 1 86 ? -8.250 -1.339 11.578 1.00 97.31 86 GLU A C 1
ATOM 671 O O . GLU A 1 86 ? -8.655 -1.819 10.516 1.00 97.31 86 GLU A O 1
ATOM 676 N N . ILE A 1 87 ? -7.439 -1.999 12.405 1.00 97.56 87 ILE A N 1
ATOM 677 C CA . ILE A 1 87 ? -7.116 -3.420 12.256 1.00 97.56 87 ILE A CA 1
ATOM 678 C C . ILE A 1 87 ? -7.754 -4.154 13.427 1.00 97.56 87 ILE A C 1
ATOM 680 O O . ILE A 1 87 ? -7.480 -3.812 14.579 1.00 97.56 87 ILE A O 1
ATOM 684 N N . VAL A 1 88 ? -8.609 -5.136 13.143 1.00 97.38 88 VAL A N 1
ATOM 685 C CA . VAL A 1 88 ? -9.381 -5.849 14.171 1.00 97.38 88 VAL A CA 1
ATOM 686 C C . VAL A 1 88 ? -9.202 -7.365 14.110 1.00 97.38 88 VAL A C 1
ATOM 688 O O . VAL A 1 88 ? -8.903 -7.919 13.051 1.00 97.38 88 VAL A O 1
ATOM 691 N N . ASP A 1 89 ? -9.390 -8.031 15.247 1.00 94.56 89 ASP A N 1
ATOM 692 C CA . ASP A 1 89 ? -9.478 -9.490 15.344 1.00 94.56 89 ASP A CA 1
ATOM 693 C C . ASP A 1 89 ? -10.807 -10.021 14.768 1.00 94.56 89 ASP A C 1
ATOM 695 O O . ASP A 1 89 ? -11.626 -9.268 14.230 1.00 94.56 89 ASP A O 1
ATOM 699 N N . ASP A 1 90 ? -11.015 -11.335 14.845 1.00 90.50 90 ASP A N 1
ATOM 700 C CA . ASP A 1 90 ? -12.235 -11.980 14.344 1.00 90.50 90 ASP A CA 1
ATOM 701 C C . ASP A 1 90 ? -13.472 -11.632 15.196 1.00 90.50 90 ASP A C 1
ATOM 703 O O . ASP A 1 90 ? -14.604 -11.735 14.721 1.00 90.50 90 ASP A O 1
ATOM 707 N N . GLU A 1 91 ? -13.277 -11.144 16.425 1.00 93.75 91 GLU A N 1
ATOM 708 C CA . GLU A 1 91 ? -14.333 -10.618 17.293 1.00 93.75 91 GLU A CA 1
ATOM 709 C C . GLU A 1 91 ? -14.601 -9.114 17.079 1.00 93.75 91 GLU A C 1
ATOM 711 O O . GLU A 1 91 ? -15.450 -8.528 17.757 1.00 93.75 91 GLU A O 1
ATOM 716 N N . GLY A 1 92 ? -13.902 -8.469 16.139 1.00 93.38 92 GLY A N 1
ATOM 717 C CA . GLY A 1 92 ? -14.081 -7.060 15.790 1.00 93.38 92 GLY A CA 1
ATOM 718 C C . GLY A 1 92 ? -13.419 -6.064 16.749 1.00 93.38 92 GLY A C 1
ATOM 719 O O . GLY A 1 92 ? -13.716 -4.865 16.680 1.00 93.38 92 GLY A O 1
ATOM 720 N N . ARG A 1 93 ? -12.521 -6.520 17.628 1.00 96.81 93 ARG A N 1
ATOM 721 C CA . ARG A 1 93 ? -11.756 -5.686 18.567 1.00 96.81 93 ARG A CA 1
ATOM 722 C C . ARG A 1 93 ? -10.439 -5.256 17.938 1.00 96.81 93 ARG A C 1
ATOM 724 O O . ARG A 1 93 ? -9.785 -6.043 17.263 1.00 96.81 93 ARG A O 1
ATOM 731 N N . GLN A 1 94 ? -10.027 -4.013 18.180 1.00 96.69 94 GLN A N 1
ATOM 732 C CA . GLN A 1 94 ? -8.755 -3.511 17.659 1.00 96.69 94 GLN A CA 1
ATOM 733 C C . GLN A 1 94 ? -7.575 -4.323 18.196 1.00 96.69 94 GLN A C 1
ATOM 735 O O . GLN A 1 94 ? -7.451 -4.543 19.404 1.00 96.69 94 GLN A O 1
ATOM 740 N N . VAL A 1 95 ? -6.688 -4.734 17.294 1.00 96.75 95 VAL A N 1
ATOM 741 C CA . VAL A 1 95 ? -5.436 -5.398 17.660 1.00 96.75 95 VAL A CA 1
ATOM 742 C C . VAL A 1 95 ? -4.333 -4.369 17.890 1.00 96.75 95 VAL A C 1
ATOM 744 O O . VAL A 1 95 ? -4.390 -3.237 17.406 1.00 96.75 95 VAL A O 1
ATOM 747 N N . LYS A 1 96 ? -3.300 -4.763 18.638 1.00 96.06 96 LYS A N 1
ATOM 748 C CA . LYS A 1 96 ? -2.108 -3.927 18.821 1.00 96.06 96 LYS A CA 1
ATOM 749 C C . LYS A 1 96 ? -1.349 -3.772 17.492 1.00 96.06 96 LYS A C 1
ATOM 751 O O . LYS A 1 96 ? -1.375 -4.701 16.682 1.00 96.06 96 LYS A O 1
ATOM 756 N N . PRO A 1 97 ? -0.618 -2.662 17.285 1.00 95.69 97 PRO A N 1
ATOM 757 C CA . PRO A 1 97 ? 0.326 -2.551 16.175 1.00 95.69 97 PRO A CA 1
ATOM 758 C C . PRO A 1 97 ? 1.273 -3.761 16.085 1.00 95.69 97 PRO A C 1
ATOM 760 O O . PRO A 1 97 ? 1.611 -4.379 17.095 1.00 95.69 97 PRO A O 1
ATOM 763 N N . GLY A 1 98 ? 1.659 -4.129 14.865 1.00 94.38 98 GLY A N 1
ATOM 764 C CA . GLY A 1 98 ? 2.441 -5.325 14.546 1.00 94.38 98 GLY A CA 1
ATOM 765 C C . GLY A 1 98 ? 1.623 -6.621 14.456 1.00 94.38 98 GLY A C 1
ATOM 766 O O . GLY A 1 98 ? 2.088 -7.595 13.861 1.00 94.38 98 GLY A O 1
ATOM 767 N N . ILE A 1 99 ? 0.394 -6.648 14.984 1.00 94.12 99 ILE A N 1
ATOM 768 C CA . ILE A 1 99 ? -0.490 -7.817 14.906 1.00 94.12 99 ILE A CA 1
ATOM 769 C C . ILE A 1 99 ? -1.359 -7.729 13.640 1.00 94.12 99 ILE A C 1
ATOM 771 O O . ILE A 1 99 ? -1.985 -6.695 13.399 1.00 94.12 99 ILE A O 1
ATOM 775 N N . PRO A 1 100 ? -1.406 -8.783 12.803 1.00 93.38 100 PRO A N 1
ATOM 776 C CA . PRO A 1 100 ? -2.283 -8.813 11.639 1.00 93.38 100 PRO A CA 1
ATOM 777 C C . PRO A 1 100 ? -3.753 -8.955 12.037 1.00 93.38 100 PRO A C 1
ATOM 779 O O . PRO A 1 100 ? -4.079 -9.684 12.971 1.00 93.38 100 PRO A O 1
ATOM 782 N N . GLY A 1 101 ? -4.637 -8.324 11.269 1.00 94.62 101 GLY A N 1
ATOM 783 C CA . GLY A 1 101 ? -6.084 -8.454 11.434 1.00 94.62 101 GLY A CA 1
ATOM 784 C C . GLY A 1 101 ? -6.867 -7.915 10.238 1.00 94.62 101 GLY A C 1
ATOM 785 O O . GLY A 1 101 ? -6.290 -7.480 9.236 1.00 94.62 101 GLY A O 1
ATOM 786 N N . ASN A 1 102 ? -8.190 -7.955 10.346 1.00 96.19 102 ASN A N 1
ATOM 787 C CA . ASN A 1 102 ? -9.123 -7.479 9.332 1.00 96.19 102 ASN A CA 1
ATOM 788 C C . ASN A 1 102 ? -9.060 -5.953 9.215 1.00 96.19 102 ASN A C 1
ATOM 790 O O . ASN A 1 102 ? -9.150 -5.253 10.224 1.00 96.19 102 ASN A O 1
ATOM 794 N N . ILE A 1 103 ? -8.951 -5.433 7.990 1.00 96.94 103 ILE A N 1
ATOM 795 C CA . ILE A 1 103 ? -9.029 -3.991 7.738 1.00 96.94 103 ILE A CA 1
ATOM 796 C C . ILE A 1 103 ? -10.495 -3.549 7.776 1.00 96.94 103 ILE A C 1
ATOM 798 O O . ILE A 1 103 ? -11.319 -3.978 6.959 1.00 96.94 103 ILE A O 1
ATOM 802 N N . ILE A 1 104 ? -10.793 -2.655 8.714 1.00 97.50 104 ILE A N 1
ATOM 803 C CA . ILE A 1 104 ? -12.078 -1.974 8.862 1.00 97.50 104 ILE A CA 1
ATOM 804 C C . ILE A 1 104 ? -11.886 -0.503 8.509 1.00 97.50 104 ILE A C 1
ATOM 806 O O . ILE A 1 104 ? -10.923 0.118 8.956 1.00 97.50 104 ILE A O 1
ATOM 810 N N . VAL A 1 105 ? -12.803 0.067 7.729 1.00 97.12 105 VAL A N 1
ATOM 811 C CA . VAL A 1 105 ? -12.756 1.481 7.344 1.00 97.12 105 VAL A CA 1
ATOM 812 C C . VAL A 1 105 ? -14.069 2.198 7.602 1.00 97.12 105 VAL A C 1
ATOM 814 O O . VAL A 1 105 ? -15.150 1.707 7.289 1.00 97.12 105 VAL A O 1
ATOM 817 N N . THR A 1 106 ? -13.953 3.420 8.111 1.00 97.00 106 THR A N 1
ATOM 818 C CA . THR A 1 106 ? -15.019 4.420 8.114 1.00 97.00 106 THR A CA 1
ATOM 819 C C . THR A 1 106 ? -14.650 5.557 7.162 1.00 97.00 106 THR A C 1
ATOM 821 O O . THR A 1 106 ? -13.630 6.215 7.354 1.00 97.00 106 THR A O 1
ATOM 824 N N . LEU A 1 107 ? -15.463 5.793 6.131 1.00 96.12 107 LEU A N 1
ATOM 825 C CA . LEU A 1 107 ? -15.268 6.872 5.160 1.00 96.12 107 LEU A CA 1
ATOM 826 C C . LEU A 1 107 ? -15.884 8.171 5.692 1.00 96.12 107 LEU A C 1
ATOM 828 O O . LEU A 1 107 ? -17.085 8.229 5.940 1.00 96.12 107 LEU A O 1
ATOM 832 N N . LEU A 1 108 ? -15.070 9.216 5.850 1.00 95.62 108 LEU A N 1
ATOM 833 C CA . LEU A 1 108 ? -15.461 10.455 6.539 1.00 95.62 108 LEU A CA 1
ATOM 834 C C . LEU A 1 108 ? -15.964 11.553 5.593 1.00 95.62 108 LEU A C 1
ATOM 836 O O . LEU A 1 108 ? -16.489 12.565 6.047 1.00 95.62 108 LEU A O 1
ATOM 840 N N . THR A 1 109 ? -15.800 11.368 4.282 1.00 94.56 109 THR A N 1
ATOM 841 C CA . THR A 1 109 ? -16.021 12.422 3.278 1.00 94.56 109 THR A CA 1
ATOM 842 C C . THR A 1 109 ? -17.172 12.142 2.312 1.00 94.56 109 THR A C 1
ATOM 844 O O . THR A 1 109 ? -17.543 13.023 1.537 1.00 94.56 109 THR A O 1
ATOM 847 N N . ASN A 1 110 ? -17.771 10.946 2.344 1.00 92.56 110 ASN A N 1
ATOM 848 C CA . ASN A 1 110 ? -18.891 10.586 1.472 1.00 92.56 110 ASN A CA 1
ATOM 849 C C . ASN A 1 110 ? -20.225 10.617 2.225 1.00 92.56 110 ASN A C 1
ATOM 851 O O . ASN A 1 110 ? -20.643 9.633 2.831 1.00 92.56 110 ASN A O 1
ATOM 855 N N . TYR A 1 111 ? -20.922 11.746 2.125 1.00 92.19 111 TYR A N 1
ATOM 856 C CA . TYR A 1 111 ? -22.234 11.947 2.746 1.00 92.19 111 TYR A CA 1
ATOM 857 C C . TYR A 1 111 ? -23.387 11.275 1.988 1.00 92.19 111 TYR A C 1
ATOM 859 O O . TYR A 1 111 ? -24.478 11.144 2.533 1.00 92.19 111 TYR A O 1
ATOM 867 N N . THR A 1 112 ? -23.170 10.858 0.735 1.00 95.69 112 THR A N 1
ATOM 868 C CA . THR A 1 112 ? -24.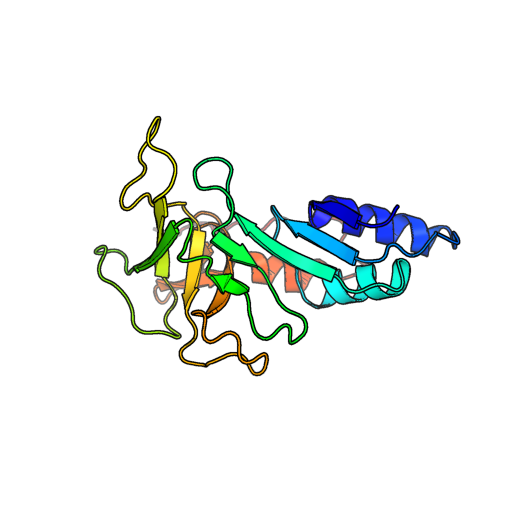213 10.214 -0.084 1.00 95.69 112 THR A CA 1
ATOM 869 C C . THR A 1 112 ? -24.310 8.719 0.210 1.00 95.69 112 THR A C 1
ATOM 871 O O . THR A 1 112 ? -25.404 8.168 0.267 1.00 95.69 112 THR A O 1
ATOM 874 N N . MET A 1 113 ? -23.167 8.063 0.419 1.00 94.44 113 MET A N 1
ATOM 875 C CA . MET A 1 113 ? -23.078 6.653 0.794 1.00 94.44 113 MET A CA 1
ATOM 876 C C . MET A 1 113 ? -22.110 6.512 1.977 1.00 94.44 113 MET A C 1
ATOM 878 O O . MET A 1 113 ? -20.940 6.170 1.774 1.00 94.44 113 MET A O 1
ATOM 882 N N . PRO A 1 114 ? -22.562 6.820 3.207 1.00 92.69 114 PRO A N 1
ATOM 883 C CA . PRO A 1 114 ? -21.717 6.709 4.384 1.00 92.69 114 PRO A CA 1
ATOM 884 C C . PRO A 1 114 ? -21.403 5.238 4.659 1.00 92.69 114 PRO A C 1
ATOM 886 O O . PRO A 1 114 ? -22.298 4.413 4.840 1.00 92.69 114 PRO A O 1
ATOM 889 N N . LEU A 1 115 ? -20.113 4.917 4.707 1.00 96.00 115 LEU A N 1
ATOM 890 C CA . LEU A 1 115 ? -19.617 3.601 5.092 1.00 96.00 115 LEU A CA 1
ATOM 891 C C . LEU A 1 115 ? -18.960 3.728 6.461 1.00 96.00 115 LEU A C 1
ATOM 893 O O . LEU A 1 115 ? -17.933 4.391 6.591 1.00 96.00 115 LEU A O 1
ATOM 897 N N . ILE A 1 116 ? -19.568 3.116 7.475 1.00 96.31 116 ILE A N 1
ATOM 898 C CA . ILE A 1 116 ? -19.100 3.147 8.864 1.00 96.31 116 ILE A CA 1
ATOM 899 C C . ILE A 1 116 ? -18.699 1.734 9.260 1.00 96.31 116 ILE A C 1
ATOM 901 O O . ILE A 1 116 ? -19.501 0.810 9.135 1.00 96.31 116 ILE A O 1
ATOM 905 N N . ARG A 1 117 ? -17.458 1.580 9.731 1.00 97.00 117 ARG A N 1
ATOM 906 C CA . ARG A 1 117 ? -16.849 0.289 10.081 1.00 97.00 117 ARG A CA 1
ATOM 907 C C . ARG A 1 117 ? -17.061 -0.795 9.012 1.00 97.00 117 ARG A C 1
ATOM 909 O O . ARG A 1 117 ? -17.367 -1.945 9.314 1.00 97.00 117 ARG A O 1
ATOM 916 N N . TYR A 1 118 ? -16.884 -0.427 7.749 1.00 96.38 118 TYR A N 1
ATOM 917 C CA . TYR A 1 118 ? -16.969 -1.341 6.620 1.00 96.38 118 TYR A CA 1
ATOM 918 C C . TYR A 1 118 ? -15.755 -2.276 6.587 1.00 96.38 118 TYR A C 1
ATOM 920 O O . TYR A 1 118 ? -14.612 -1.822 6.520 1.00 96.38 118 TYR A O 1
ATOM 928 N N . GLN A 1 119 ? -16.001 -3.587 6.618 1.00 95.31 119 GLN A N 1
ATOM 929 C CA . GLN A 1 119 ? -14.958 -4.598 6.470 1.00 95.31 119 GLN A CA 1
ATOM 930 C C . GLN A 1 119 ? -14.616 -4.780 4.991 1.00 95.31 119 GLN A C 1
ATOM 932 O O . GLN A 1 119 ? -15.390 -5.349 4.224 1.00 95.31 119 GLN A O 1
ATOM 937 N N . ILE A 1 120 ? -13.430 -4.322 4.591 1.00 94.00 120 ILE A N 1
ATOM 938 C CA . ILE A 1 120 ? -13.035 -4.281 3.175 1.00 94.00 120 ILE A CA 1
ATOM 939 C C . ILE A 1 120 ? -12.696 -5.665 2.601 1.00 94.00 120 ILE A C 1
ATOM 941 O O . ILE A 1 120 ? -12.715 -5.876 1.386 1.00 94.00 120 ILE A O 1
ATOM 945 N N . GLY A 1 121 ? -12.419 -6.625 3.486 1.00 91.31 121 GLY A N 1
ATOM 946 C CA . GLY A 1 121 ? -12.081 -8.000 3.136 1.00 91.31 121 GLY A CA 1
ATOM 947 C C . GLY A 1 121 ? -10.589 -8.251 2.909 1.00 91.31 121 GLY A C 1
ATOM 948 O O . GLY A 1 121 ? -10.253 -9.289 2.339 1.00 91.31 121 GLY A O 1
ATOM 949 N N . ASP A 1 122 ? -9.726 -7.331 3.343 1.00 92.38 122 ASP A N 1
ATOM 950 C CA . ASP A 1 122 ? -8.265 -7.439 3.298 1.00 92.38 122 ASP A CA 1
ATOM 951 C C . ASP A 1 122 ? -7.670 -7.558 4.711 1.00 92.38 122 ASP A C 1
ATOM 953 O O . ASP A 1 122 ? -8.272 -7.110 5.692 1.00 92.38 122 ASP A O 1
ATOM 957 N N . ILE A 1 123 ? -6.480 -8.155 4.805 1.00 91.81 123 ILE A N 1
ATOM 958 C CA . ILE A 1 123 ? -5.694 -8.266 6.038 1.00 91.81 123 ILE A CA 1
ATOM 959 C C . ILE A 1 123 ? -4.585 -7.214 6.040 1.00 91.81 123 ILE A C 1
ATOM 961 O O . ILE A 1 123 ? -3.804 -7.112 5.089 1.00 91.81 123 ILE A O 1
ATOM 965 N N . GLY A 1 124 ? -4.483 -6.461 7.132 1.00 94.31 124 GLY A N 1
ATOM 966 C CA . GLY A 1 124 ? -3.505 -5.391 7.310 1.00 94.31 124 GLY A CA 1
ATOM 967 C C . GLY A 1 124 ? -2.703 -5.530 8.596 1.00 94.31 124 GLY A C 1
ATOM 968 O O . GLY A 1 124 ? -3.091 -6.255 9.512 1.00 94.31 124 GLY A O 1
ATOM 969 N N . VAL A 1 125 ? -1.574 -4.825 8.652 1.00 95.69 125 VAL A N 1
ATOM 970 C CA . VAL A 1 125 ? -0.736 -4.677 9.848 1.00 95.69 125 VAL A CA 1
ATOM 971 C C . VAL A 1 125 ? -0.400 -3.200 10.016 1.00 95.69 125 VAL A C 1
ATOM 973 O O . VAL A 1 125 ? 0.239 -2.615 9.140 1.00 95.69 125 VAL A O 1
ATOM 976 N N . LEU A 1 126 ? -0.819 -2.595 11.128 1.00 96.81 126 LEU A N 1
ATOM 977 C CA . LEU A 1 126 ? -0.370 -1.251 11.507 1.00 96.81 126 LEU A CA 1
ATOM 978 C C . LEU A 1 126 ? 1.030 -1.316 12.107 1.00 96.81 126 LEU A C 1
ATOM 980 O O . LEU A 1 126 ? 1.338 -2.248 12.845 1.00 96.81 126 LEU A O 1
ATOM 984 N N . SER A 1 127 ? 1.852 -0.315 11.819 1.00 96.38 127 SER A N 1
ATOM 985 C CA . SER A 1 127 ? 3.158 -0.154 12.448 1.00 96.38 127 SER A CA 1
ATOM 986 C C . SER A 1 127 ? 3.036 0.560 13.794 1.00 96.38 127 SER A C 1
ATOM 988 O O . SER A 1 127 ? 2.157 1.399 13.984 1.00 96.38 127 SER A O 1
ATOM 990 N N . ASP A 1 128 ? 3.941 0.243 14.718 1.00 95.56 128 ASP A N 1
ATOM 991 C CA . ASP A 1 128 ? 4.212 1.015 15.936 1.00 95.56 128 ASP A CA 1
ATOM 992 C C . ASP A 1 128 ? 5.287 2.094 15.727 1.00 95.56 128 ASP A C 1
ATOM 994 O O . ASP A 1 128 ? 5.640 2.802 16.670 1.00 95.56 128 ASP A O 1
ATOM 998 N N . LYS A 1 129 ? 5.827 2.211 14.509 1.00 95.06 129 LYS A N 1
ATOM 999 C CA . LYS A 1 129 ? 6.921 3.122 14.178 1.00 95.06 129 LYS A CA 1
ATOM 1000 C C . LYS A 1 129 ? 6.422 4.353 13.448 1.00 95.06 129 LYS A C 1
ATOM 1002 O O . LYS A 1 129 ? 5.573 4.273 12.558 1.00 95.06 129 LYS A O 1
ATOM 1007 N N . ASP A 1 130 ? 7.069 5.468 13.753 1.00 95.69 130 ASP A N 1
ATOM 1008 C CA . ASP A 1 130 ? 7.003 6.657 12.923 1.00 95.69 130 ASP A CA 1
ATOM 1009 C C . ASP A 1 130 ? 7.924 6.503 11.717 1.00 95.69 130 ASP A C 1
ATOM 1011 O O . ASP A 1 130 ? 9.052 6.017 11.822 1.00 95.69 130 ASP A O 1
ATOM 1015 N N . CYS A 1 131 ? 7.449 6.955 10.560 1.00 97.06 131 CYS A N 1
ATOM 1016 C CA . CYS A 1 131 ? 8.284 6.988 9.371 1.00 97.06 131 CYS A CA 1
ATOM 1017 C C . CYS A 1 131 ? 9.345 8.089 9.481 1.00 97.06 131 CYS A C 1
ATOM 1019 O O . CYS A 1 131 ? 9.040 9.233 9.843 1.00 97.06 131 CYS A O 1
ATOM 1021 N N . SER A 1 132 ? 10.563 7.792 9.030 1.00 97.56 132 SER A N 1
ATOM 1022 C CA . SER A 1 132 ? 11.687 8.734 8.991 1.00 97.56 132 SER A CA 1
ATOM 1023 C C . SER A 1 132 ? 11.480 9.941 8.061 1.00 97.56 132 SER A C 1
ATOM 1025 O O . SER A 1 132 ? 12.317 10.843 8.020 1.00 97.56 132 SER A O 1
ATOM 1027 N N . CYS A 1 133 ? 10.365 10.004 7.322 1.00 96.94 133 CYS A N 1
ATOM 1028 C CA . CYS A 1 133 ? 9.983 11.174 6.530 1.00 96.94 133 CYS A CA 1
ATOM 1029 C C . CYS A 1 133 ? 9.487 12.360 7.375 1.00 96.94 133 CYS A C 1
ATOM 1031 O O . CYS A 1 133 ? 9.403 13.475 6.867 1.00 96.94 133 CYS A O 1
ATOM 1033 N N . GLY A 1 134 ? 9.117 12.133 8.642 1.00 96.25 134 GLY A N 1
ATOM 1034 C CA . GLY A 1 134 ? 8.676 13.189 9.559 1.00 96.25 134 GLY A CA 1
ATOM 1035 C C . GLY A 1 134 ? 7.222 13.651 9.399 1.00 96.25 134 GLY A C 1
ATOM 1036 O O . GLY A 1 134 ? 6.823 14.601 10.064 1.00 96.25 134 GLY A O 1
ATOM 1037 N N . ARG A 1 135 ? 6.398 12.991 8.566 1.00 94.38 135 ARG A N 1
ATOM 1038 C CA . ARG A 1 135 ? 4.969 13.347 8.394 1.00 94.38 135 ARG A CA 1
ATOM 1039 C C . ARG A 1 135 ? 4.119 13.129 9.656 1.00 94.38 135 ARG A C 1
ATOM 1041 O O . ARG A 1 135 ? 3.050 13.718 9.754 1.00 94.38 135 ARG A O 1
ATOM 1048 N N . GLY A 1 136 ? 4.547 12.256 10.574 1.00 93.94 136 GLY A N 1
ATOM 1049 C CA . GLY A 1 136 ? 3.806 11.934 11.805 1.00 93.94 136 GLY A CA 1
ATOM 1050 C C . GLY A 1 136 ? 2.436 11.275 11.580 1.00 93.94 136 GLY A C 1
ATOM 1051 O O . GLY A 1 136 ? 1.612 11.237 12.489 1.00 93.94 136 GLY A O 1
ATOM 1052 N N . LEU A 1 137 ? 2.161 10.792 10.362 1.00 95.62 137 LEU A N 1
ATOM 1053 C CA . LEU A 1 137 ? 0.929 10.072 10.038 1.00 95.62 137 LEU A CA 1
ATOM 1054 C C . LEU A 1 137 ? 1.088 8.585 10.378 1.00 95.62 137 LEU A C 1
ATOM 1056 O O . LEU A 1 137 ? 2.149 8.034 10.059 1.00 95.62 137 LEU A O 1
ATOM 1060 N N . PRO A 1 138 ? 0.042 7.919 10.911 1.00 95.69 138 PRO A N 1
ATOM 1061 C CA . PRO A 1 138 ? 0.076 6.485 11.166 1.00 95.69 138 PRO A CA 1
ATOM 1062 C C . PRO A 1 138 ? 0.469 5.694 9.918 1.00 95.69 138 PRO A C 1
ATOM 1064 O O . PRO A 1 138 ? 0.126 6.072 8.792 1.00 95.69 138 PRO A O 1
ATOM 1067 N N . LEU A 1 139 ? 1.166 4.582 10.126 1.00 97.00 139 LEU A N 1
ATOM 1068 C CA . LEU A 1 139 ? 1.753 3.794 9.054 1.00 97.00 139 LEU A CA 1
ATOM 1069 C C . LEU A 1 139 ? 1.104 2.411 8.984 1.00 97.00 139 LEU A C 1
ATOM 1071 O O . LEU A 1 139 ? 1.062 1.667 9.963 1.00 97.00 139 LEU A O 1
ATOM 1075 N N . LEU A 1 140 ? 0.624 2.049 7.803 1.00 96.06 140 LEU A N 1
ATOM 1076 C CA . LEU A 1 140 ? 0.256 0.687 7.455 1.00 96.06 140 LEU A CA 1
ATOM 1077 C C . LEU A 1 140 ? 1.514 -0.013 6.938 1.00 96.06 140 LEU A C 1
ATOM 1079 O O . LEU A 1 140 ? 2.005 0.300 5.853 1.00 96.06 140 LEU A O 1
ATOM 1083 N N . GLU A 1 141 ? 2.057 -0.938 7.728 1.00 92.38 141 GLU A N 1
ATOM 1084 C CA . GLU A 1 141 ? 3.300 -1.643 7.403 1.00 92.38 141 GLU A CA 1
ATOM 1085 C C . GLU A 1 141 ? 3.095 -2.573 6.205 1.00 92.38 141 GLU A C 1
ATOM 1087 O O . GLU A 1 141 ? 3.912 -2.616 5.286 1.00 92.38 141 GLU A O 1
ATOM 1092 N N . LYS A 1 142 ? 1.999 -3.342 6.215 1.00 87.00 142 LYS A N 1
ATOM 1093 C CA . LYS A 1 142 ? 1.706 -4.353 5.192 1.00 87.00 142 LYS A CA 1
ATOM 1094 C C . LYS A 1 142 ? 0.212 -4.480 4.936 1.00 87.00 142 LYS A C 1
ATOM 1096 O O . LYS A 1 142 ? -0.589 -4.482 5.869 1.00 87.00 142 LYS A O 1
ATOM 1101 N N . VAL A 1 143 ? -0.126 -4.708 3.668 1.00 86.94 143 VAL A N 1
ATOM 1102 C CA . VAL A 1 143 ? -1.406 -5.282 3.235 1.00 86.94 143 VAL A CA 1
ATOM 1103 C C . VAL A 1 143 ? -1.105 -6.686 2.720 1.00 86.94 143 VAL A C 1
ATOM 1105 O O . VAL A 1 143 ? -0.413 -6.844 1.718 1.00 86.94 143 VAL A O 1
ATOM 1108 N N . LYS A 1 144 ? -1.593 -7.706 3.428 1.00 76.88 144 LYS A N 1
ATOM 1109 C CA . LYS A 1 144 ? -1.360 -9.137 3.145 1.00 76.88 144 LYS A CA 1
ATOM 1110 C C . LYS A 1 144 ? -2.305 -9.707 2.072 1.00 76.88 144 LYS A C 1
ATOM 1112 O O . LYS A 1 144 ? -2.323 -10.898 1.791 1.00 76.88 144 LYS A O 1
ATOM 1117 N N . GLY A 1 145 ? -3.116 -8.845 1.461 1.00 74.19 145 GLY A N 1
ATOM 1118 C CA . GLY A 1 145 ? -4.126 -9.221 0.476 1.00 74.19 145 GLY A CA 1
ATOM 1119 C C . GLY A 1 145 ? -5.461 -9.615 1.109 1.00 74.19 145 GLY A C 1
ATOM 1120 O O . GLY A 1 145 ? -5.750 -9.279 2.258 1.00 74.19 145 GLY A O 1
ATOM 1121 N N . ARG A 1 146 ? -6.291 -10.311 0.326 1.00 73.50 146 ARG A N 1
ATOM 1122 C CA . ARG A 1 146 ? -7.677 -10.652 0.675 1.00 73.50 146 ARG A CA 1
ATOM 1123 C C . ARG A 1 146 ? -7.741 -11.770 1.715 1.00 73.50 146 ARG A C 1
ATOM 1125 O O . ARG 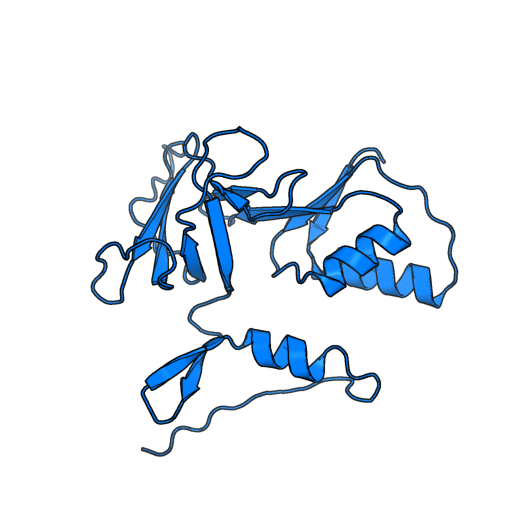A 1 146 ? -7.032 -12.765 1.592 1.00 73.50 146 ARG A O 1
ATOM 1132 N N . ILE A 1 147 ? -8.703 -11.692 2.637 1.00 61.09 147 ILE A N 1
ATOM 1133 C CA . ILE A 1 147 ? -9.020 -12.762 3.609 1.00 61.09 147 ILE A CA 1
ATOM 1134 C C . ILE A 1 147 ? -9.264 -14.105 2.902 1.00 61.09 147 ILE A C 1
ATOM 1136 O O . ILE A 1 147 ? -8.921 -15.156 3.421 1.00 61.09 147 ILE A O 1
ATOM 1140 N N . ARG A 1 148 ? -9.831 -14.093 1.688 1.00 57.31 148 ARG A N 1
ATOM 1141 C CA . ARG A 1 148 ? -10.099 -15.315 0.904 1.00 57.31 148 ARG A CA 1
ATOM 1142 C C . ARG A 1 148 ? -8.861 -15.917 0.225 1.00 57.31 148 ARG A C 1
ATOM 1144 O O . ARG A 1 148 ? -8.976 -16.970 -0.389 1.00 57.31 148 ARG A O 1
ATOM 1151 N N . SER A 1 149 ? -7.703 -15.270 0.339 1.00 61.78 149 SER A N 1
ATOM 1152 C CA . SER A 1 149 ? -6.432 -15.712 -0.242 1.00 61.78 149 SER A CA 1
ATOM 1153 C C . SER A 1 149 ? -5.453 -16.226 0.819 1.00 61.78 149 SER A C 1
ATOM 1155 O O . SER A 1 149 ? -4.248 -16.209 0.585 1.00 61.78 149 SER A O 1
ATOM 1157 N N . VAL A 1 150 ? -5.935 -16.653 1.991 1.00 69.44 150 VAL A N 1
ATOM 1158 C CA . VAL A 1 150 ? -5.098 -17.231 3.055 1.00 69.44 150 VAL A CA 1
ATOM 1159 C C . VAL A 1 150 ? -5.313 -18.738 3.168 1.00 69.44 150 VAL A C 1
ATOM 1161 O O . VAL A 1 150 ? -6.426 -19.242 3.035 1.00 69.44 150 VAL A O 1
ATOM 1164 N N . PHE A 1 151 ? -4.228 -19.449 3.433 1.00 77.75 151 PHE A N 1
ATOM 1165 C CA . PHE A 1 151 ? -4.187 -20.877 3.717 1.00 77.75 151 PHE A CA 1
ATOM 1166 C C . PHE A 1 151 ? -4.107 -21.077 5.232 1.00 77.75 151 PHE A C 1
ATOM 1168 O O . PHE A 1 151 ? -3.654 -20.182 5.945 1.00 77.75 151 PHE A O 1
ATOM 1175 N N . ARG A 1 152 ? -4.509 -22.238 5.752 1.00 80.50 152 ARG A N 1
ATOM 1176 C CA . ARG A 1 152 ? -4.291 -22.586 7.170 1.00 80.50 152 ARG A CA 1
ATOM 1177 C C . ARG A 1 152 ? -3.310 -23.737 7.320 1.00 80.50 152 ARG A C 1
ATOM 1179 O O . ARG A 1 152 ? -3.411 -24.720 6.591 1.00 80.50 152 ARG A O 1
ATOM 1186 N N . ASN A 1 153 ? -2.358 -23.649 8.244 1.00 81.94 153 ASN A N 1
ATOM 1187 C CA . ASN A 1 153 ? -1.563 -24.829 8.602 1.00 81.94 153 ASN A CA 1
ATOM 1188 C C . ASN A 1 153 ? -2.356 -25.760 9.545 1.00 81.94 153 ASN A C 1
ATOM 1190 O O . ASN A 1 153 ? -3.469 -25.443 9.968 1.00 81.94 153 ASN A O 1
ATOM 1194 N N . LYS A 1 154 ? -1.776 -26.915 9.903 1.00 80.88 154 LYS A N 1
ATOM 1195 C CA . LYS A 1 154 ? -2.412 -27.885 10.818 1.00 80.88 154 LYS A CA 1
ATOM 1196 C C . LYS A 1 154 ? -2.645 -27.332 12.231 1.00 80.88 154 LYS A C 1
ATOM 1198 O O . LYS A 1 154 ? -3.438 -27.895 12.975 1.00 80.88 154 LYS A O 1
ATOM 1203 N N . GLN A 1 155 ? -1.939 -26.271 12.601 1.00 78.44 155 GLN A N 1
ATOM 1204 C CA . GLN A 1 155 ? -2.014 -25.601 13.895 1.00 78.44 155 GLN A CA 1
ATOM 1205 C C . GLN A 1 155 ? -3.049 -24.462 13.903 1.00 78.44 155 GLN A C 1
ATOM 1207 O O . GLN A 1 155 ? -3.354 -23.931 14.964 1.00 78.44 155 GLN A O 1
ATOM 1212 N N . GLY A 1 156 ? -3.623 -24.119 12.743 1.00 73.69 156 GLY A N 1
ATOM 1213 C CA . GLY A 1 156 ? -4.609 -23.051 12.586 1.00 73.69 156 GLY A CA 1
ATOM 1214 C C . GLY A 1 156 ? -4.026 -21.687 12.209 1.00 73.69 156 GLY A C 1
ATOM 1215 O O . GLY A 1 156 ? -4.803 -20.755 12.000 1.00 73.69 156 GLY A O 1
ATOM 1216 N N . ASP A 1 157 ? -2.705 -21.563 12.060 1.00 76.88 157 ASP A N 1
ATOM 1217 C CA . ASP A 1 157 ? -2.062 -20.307 11.672 1.00 76.88 157 ASP A CA 1
ATOM 1218 C C . ASP A 1 157 ? -2.424 -19.926 10.233 1.00 76.88 157 ASP A C 1
ATOM 1220 O O . ASP A 1 157 ? -2.467 -20.776 9.334 1.00 76.88 157 ASP A O 1
ATOM 1224 N N . LEU A 1 158 ? -2.631 -18.627 10.005 1.00 70.50 158 LEU A N 1
ATOM 1225 C CA . LEU A 1 158 ? -2.893 -18.072 8.680 1.00 70.50 158 LEU A CA 1
ATOM 1226 C C . LEU A 1 158 ? -1.590 -17.933 7.885 1.00 70.50 158 LEU A C 1
ATOM 1228 O O . LEU A 1 158 ? -0.683 -17.185 8.253 1.00 70.50 158 LEU A O 1
ATOM 1232 N N . ILE A 1 159 ? -1.533 -18.614 6.748 1.00 77.19 159 ILE A N 1
ATOM 1233 C CA . ILE A 1 159 ? -0.483 -18.494 5.744 1.00 77.19 159 ILE A CA 1
ATOM 1234 C C . ILE A 1 159 ? -0.997 -17.576 4.633 1.00 77.19 159 ILE A C 1
ATOM 1236 O O . ILE A 1 159 ? -1.972 -17.876 3.949 1.00 77.19 159 ILE A O 1
ATOM 1240 N N . ASP A 1 160 ? -0.312 -16.456 4.438 1.00 72.81 160 ASP A N 1
ATOM 1241 C CA . ASP A 1 160 ? -0.543 -15.524 3.333 1.00 72.81 160 ASP A CA 1
ATOM 1242 C C . ASP A 1 160 ? -0.363 -16.237 1.980 1.00 72.81 160 ASP A C 1
ATOM 1244 O O . ASP A 1 160 ? 0.713 -16.762 1.699 1.00 72.81 160 ASP A O 1
ATOM 1248 N N . GLY A 1 161 ? -1.395 -16.275 1.128 1.00 71.31 161 GLY A N 1
ATOM 1249 C CA . GLY A 1 161 ? -1.315 -16.939 -0.179 1.00 71.31 161 GLY A CA 1
ATOM 1250 C C . GLY A 1 161 ? -0.368 -16.260 -1.171 1.00 71.31 161 GLY A C 1
ATOM 1251 O O . GLY A 1 161 ? 0.133 -16.909 -2.091 1.00 71.31 161 GLY A O 1
ATOM 1252 N N . GLY A 1 162 ? -0.039 -14.986 -0.956 1.00 70.50 162 GLY A N 1
ATOM 1253 C CA . GLY A 1 162 ? 1.021 -14.279 -1.667 1.00 70.50 162 GLY A CA 1
ATOM 1254 C C . GLY A 1 162 ? 2.405 -14.899 -1.455 1.00 70.50 162 GLY A C 1
ATOM 1255 O O . GLY A 1 162 ? 3.283 -14.709 -2.297 1.00 70.50 162 GLY A O 1
ATOM 1256 N N . ILE A 1 163 ? 2.613 -15.726 -0.419 1.00 77.69 163 ILE A N 1
ATOM 1257 C CA . ILE A 1 163 ? 3.859 -16.494 -0.272 1.00 77.69 163 ILE A CA 1
ATOM 1258 C C . ILE A 1 163 ? 4.102 -17.417 -1.469 1.00 77.69 163 ILE A C 1
ATOM 1260 O O . ILE A 1 163 ? 5.239 -17.554 -1.918 1.00 77.69 163 ILE A O 1
ATOM 1264 N N . PHE A 1 164 ? 3.044 -18.012 -2.025 1.00 81.50 164 PHE A N 1
ATOM 1265 C CA . PHE A 1 164 ? 3.151 -18.909 -3.171 1.00 81.50 164 PHE A CA 1
ATOM 1266 C C . PHE A 1 164 ? 3.465 -18.140 -4.449 1.00 81.50 164 PHE A C 1
ATOM 1268 O O . PHE A 1 164 ? 4.262 -18.614 -5.255 1.00 81.50 164 PHE A O 1
ATOM 1275 N N . ILE A 1 165 ? 2.935 -16.917 -4.584 1.00 75.12 165 ILE A N 1
ATOM 1276 C CA . ILE A 1 165 ? 3.378 -15.989 -5.629 1.00 75.12 165 ILE A CA 1
ATOM 1277 C C . ILE A 1 165 ? 4.887 -15.780 -5.482 1.00 75.12 165 ILE A C 1
ATOM 1279 O O . ILE A 1 165 ? 5.622 -16.052 -6.421 1.00 75.12 165 ILE A O 1
ATOM 1283 N N . ARG A 1 166 ? 5.399 -15.434 -4.296 1.00 72.69 166 ARG A N 1
ATOM 1284 C CA . ARG A 1 166 ? 6.845 -15.217 -4.111 1.00 72.69 166 ARG A CA 1
ATOM 1285 C C . ARG A 1 166 ? 7.699 -16.459 -4.396 1.00 72.69 166 ARG A C 1
ATOM 1287 O O . ARG A 1 166 ? 8.800 -16.337 -4.924 1.00 72.69 166 ARG A O 1
ATOM 1294 N N . LEU A 1 167 ? 7.221 -17.651 -4.044 1.00 80.56 167 LEU A N 1
ATOM 1295 C CA . LEU A 1 167 ? 7.958 -18.902 -4.256 1.00 80.56 167 LEU A CA 1
ATOM 1296 C C . LEU A 1 167 ? 8.051 -19.297 -5.733 1.00 80.56 167 LEU A C 1
ATOM 1298 O O . LEU A 1 167 ? 9.095 -19.793 -6.162 1.00 80.56 167 LEU A O 1
ATOM 1302 N N . PHE A 1 168 ? 6.978 -19.093 -6.498 1.00 83.62 168 PHE A N 1
ATOM 1303 C CA . PHE A 1 168 ? 6.870 -19.605 -7.864 1.00 83.62 168 PHE A CA 1
ATOM 1304 C C . PHE A 1 168 ? 7.085 -18.542 -8.941 1.00 83.62 168 PHE A C 1
ATOM 1306 O O . PHE A 1 168 ? 7.592 -18.866 -10.009 1.00 83.62 168 PHE A O 1
ATOM 1313 N N . TYR A 1 169 ? 6.761 -17.277 -8.675 1.00 73.12 169 TYR A N 1
ATOM 1314 C CA . TYR A 1 169 ? 6.791 -16.209 -9.677 1.00 73.12 169 TYR A CA 1
ATOM 1315 C C . TYR A 1 169 ? 8.205 -15.876 -10.179 1.00 73.12 169 TYR A C 1
ATOM 1317 O O . TYR A 1 169 ? 8.384 -15.528 -11.342 1.00 73.12 169 TYR A O 1
ATOM 1325 N N . PHE A 1 170 ? 9.231 -16.040 -9.336 1.00 71.75 170 PHE A N 1
ATOM 1326 C CA . PHE A 1 170 ? 10.639 -15.812 -9.704 1.00 71.75 170 PHE A CA 1
ATOM 1327 C C . PHE A 1 170 ? 11.352 -17.077 -10.204 1.00 71.75 170 PHE A C 1
ATOM 1329 O O . PHE A 1 170 ? 12.578 -17.181 -10.128 1.00 71.75 170 PHE A O 1
ATOM 1336 N N . ARG A 1 171 ? 10.606 -18.090 -10.651 1.00 81.88 171 ARG A N 1
ATOM 1337 C CA . ARG A 1 171 ? 11.166 -19.320 -11.216 1.00 81.88 171 ARG A CA 1
ATOM 1338 C C . ARG A 1 171 ? 10.953 -19.310 -12.720 1.00 81.88 171 ARG A C 1
ATOM 1340 O O . ARG A 1 171 ? 9.836 -19.479 -13.189 1.00 81.88 171 ARG A O 1
ATOM 1347 N N . GLU A 1 172 ? 12.037 -19.147 -13.474 1.00 83.12 172 GLU A N 1
ATOM 1348 C CA . GLU A 1 172 ? 11.992 -19.066 -14.944 1.00 83.12 172 GLU A CA 1
ATOM 1349 C C . GLU A 1 172 ? 11.381 -20.313 -15.605 1.00 83.12 172 GLU A C 1
ATOM 1351 O O . GLU A 1 172 ? 10.845 -20.246 -16.709 1.00 83.12 172 GLU A O 1
ATOM 1356 N N . ASN A 1 173 ? 11.409 -21.455 -14.916 1.00 92.00 173 ASN A N 1
ATOM 1357 C CA . ASN A 1 173 ? 10.832 -22.715 -15.373 1.00 92.00 173 ASN A CA 1
ATOM 1358 C C . ASN A 1 173 ? 9.351 -22.917 -14.988 1.00 92.00 173 ASN A C 1
ATOM 1360 O O . ASN A 1 173 ? 8.806 -23.985 -15.268 1.00 92.00 173 ASN A O 1
ATOM 1364 N N . ILE A 1 174 ? 8.685 -21.936 -14.369 1.00 86.12 174 ILE A N 1
ATOM 1365 C CA . ILE A 1 174 ? 7.269 -22.014 -13.982 1.00 86.12 174 ILE A CA 1
ATOM 1366 C C . ILE A 1 174 ? 6.478 -20.930 -14.717 1.00 86.12 174 ILE A C 1
ATOM 1368 O O . ILE A 1 174 ? 6.588 -19.748 -14.417 1.00 86.12 174 ILE A O 1
ATOM 1372 N N . LYS A 1 175 ? 5.638 -21.343 -15.675 1.00 79.00 175 LYS A N 1
ATOM 1373 C CA . LYS A 1 175 ? 4.782 -20.418 -16.443 1.00 79.00 175 LYS A CA 1
ATOM 1374 C C . LYS A 1 175 ? 3.468 -20.074 -15.741 1.00 79.00 175 LYS A C 1
ATOM 1376 O O . LYS A 1 175 ? 2.967 -18.967 -15.882 1.00 79.00 175 LYS A O 1
ATOM 1381 N N . GLN A 1 176 ? 2.892 -21.033 -15.024 1.00 81.38 176 GLN A N 1
ATOM 1382 C CA . GLN A 1 176 ? 1.632 -20.893 -14.300 1.00 81.38 176 GLN A CA 1
ATOM 1383 C C . GLN A 1 176 ? 1.630 -21.887 -13.141 1.00 81.38 176 GLN A C 1
ATOM 1385 O O . GLN A 1 176 ? 2.202 -22.972 -13.254 1.00 81.38 176 GLN A O 1
ATOM 1390 N N . PHE A 1 177 ? 0.975 -21.531 -12.040 1.00 87.44 177 PHE A N 1
ATOM 1391 C CA . PHE A 1 177 ? 0.773 -22.429 -10.911 1.00 87.44 177 PHE A CA 1
ATOM 1392 C C . PHE A 1 177 ? -0.644 -22.285 -10.349 1.00 87.44 177 PHE A C 1
ATOM 1394 O O . PHE A 1 177 ? -1.314 -21.272 -10.551 1.00 87.44 177 PHE A O 1
ATOM 1401 N N . GLN A 1 178 ? -1.087 -23.315 -9.634 1.00 86.81 178 GLN A N 1
ATOM 1402 C CA . GLN A 1 178 ? -2.307 -23.316 -8.838 1.00 86.81 178 GLN A CA 1
ATOM 1403 C C . GLN A 1 178 ? -1.973 -23.937 -7.485 1.00 86.81 178 GLN A C 1
ATOM 1405 O O . GLN A 1 178 ? -1.254 -24.933 -7.423 1.00 86.81 178 GLN A O 1
ATOM 1410 N N . VAL A 1 179 ? -2.489 -23.348 -6.409 1.00 85.75 179 VAL A N 1
ATOM 1411 C CA . VAL A 1 179 ? -2.363 -23.906 -5.061 1.00 85.75 179 VAL A CA 1
ATOM 1412 C C . VAL A 1 179 ? -3.756 -24.249 -4.563 1.00 85.75 179 VAL A C 1
ATOM 1414 O O . VAL A 1 179 ? -4.639 -23.393 -4.545 1.00 85.75 179 VAL A O 1
ATOM 1417 N N . ILE A 1 180 ? -3.944 -25.510 -4.188 1.00 86.31 180 ILE A N 1
ATOM 1418 C CA . ILE A 1 180 ? -5.201 -26.044 -3.670 1.00 86.31 180 ILE A CA 1
ATOM 1419 C C . ILE A 1 180 ? -4.927 -26.536 -2.251 1.00 86.31 180 ILE A C 1
ATOM 1421 O O . ILE A 1 180 ? -4.002 -27.316 -2.032 1.00 86.31 180 ILE A O 1
ATOM 1425 N N . GLN A 1 181 ? -5.716 -26.064 -1.286 1.00 83.44 181 GLN A N 1
ATOM 1426 C CA . GLN A 1 181 ? -5.768 -26.641 0.054 1.00 83.44 181 GLN A CA 1
ATOM 1427 C C . GLN A 1 181 ? -7.033 -27.482 0.171 1.00 83.44 181 GLN A C 1
ATOM 1429 O O . GLN A 1 181 ? -8.138 -26.949 0.245 1.00 83.44 181 GLN A O 1
ATOM 1434 N N . GLU A 1 182 ? -6.847 -28.799 0.167 1.00 85.25 182 GLU A N 1
ATOM 1435 C CA . GLU A 1 182 ? -7.901 -29.769 0.43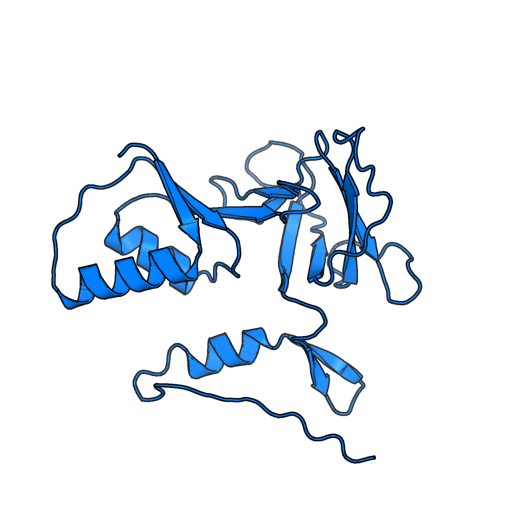9 1.00 85.25 182 GLU A CA 1
ATOM 1436 C C . GLU A 1 182 ? -8.011 -29.963 1.954 1.00 85.25 182 GLU A C 1
ATOM 1438 O O . GLU A 1 182 ? -7.022 -30.242 2.637 1.00 85.25 182 GLU A O 1
ATOM 1443 N N . TRP A 1 183 ? -9.212 -29.764 2.492 1.00 73.38 183 TRP A N 1
ATOM 1444 C CA . TRP A 1 183 ? -9.494 -30.020 3.899 1.00 73.38 183 TRP A CA 1
ATOM 1445 C C . TRP A 1 183 ? -9.698 -31.520 4.087 1.00 73.38 183 TRP A C 1
ATOM 1447 O O . TRP A 1 183 ? -10.607 -32.095 3.492 1.00 73.38 183 TRP A O 1
ATOM 1457 N N . PHE A 1 184 ? -8.885 -32.147 4.934 1.00 53.59 184 PHE A N 1
ATOM 1458 C CA . PHE A 1 184 ? -9.271 -33.415 5.540 1.00 53.59 184 PHE A CA 1
ATOM 1459 C C . PHE A 1 184 ? -10.069 -33.075 6.796 1.00 53.59 184 PHE A C 1
ATOM 1461 O O . PHE A 1 184 ? -9.528 -32.454 7.714 1.00 53.59 184 PHE A O 1
ATOM 1468 N N . CYS A 1 185 ? -11.361 -33.397 6.758 1.00 46.97 185 CYS A N 1
ATOM 1469 C CA . CYS A 1 185 ? -12.259 -33.383 7.908 1.00 46.97 185 CYS A CA 1
ATOM 1470 C C . CYS A 1 185 ? -11.718 -34.266 9.039 1.00 46.97 185 CYS A C 1
ATOM 1472 O O . CYS A 1 185 ? -11.153 -35.339 8.718 1.00 46.97 185 CYS A O 1
#

Sequence (185 aa):
PGLILAYTNSIEELARFIQAHHLSVYSPLVIMTAAGVLYPEVKAKIEEVFHTTVFNRYGSREVSDMACSCEKDEGLHLIPAVNYLEIVDDEGRQVKPGIPGNIIVTLLTNYTMPLIRYQIGDIGVLSDKDCSCGRGLPLLEKVKGRIRSVFRNKQGDLIDGGIFIRLFYFRENIKQFQVIQEWFC